Protein AF-A0A7J8XA20-F1 (afdb_monomer)

Nearest PDB structures (foldseek):
  1wum-assembly1_A  TM=6.275E-01  e=1.741E-03  Homo sapiens
  2rnx-assembly1_A  TM=6.333E-01  e=3.687E-03  Homo sapiens
  4qns-assembly5_B-2  TM=7.953E-01  e=2.478E-02  Plasmodium falciparum 3D7
  2l84-assembly1_A  TM=7.015E-01  e=1.042E-02  Homo sapiens
  2l85-assembly1_A  TM=6.729E-01  e=6.958E-03  Homo sapiens

Mean predicted aligned error: 8.73 Å

pLDDT: mean 88.25, std 11.39, range [36.16, 97.69]

Radius of gyration: 23.82 Å; Cα contacts (8 Å, |Δi|>4): 237; chains: 1; bounding box: 50×33×60 Å

Solvent-accessible surface area (backbone atoms only — not comparable to full-atom values): 11955 Å² total; per-residue (Å²): 138,70,104,59,86,77,86,79,68,57,65,70,51,43,54,53,27,58,72,63,59,84,52,69,69,40,62,28,27,34,78,47,72,54,95,83,76,56,86,51,44,80,42,58,30,29,28,72,42,78,49,47,68,40,86,94,44,67,84,45,61,61,39,18,34,31,32,39,42,78,76,71,58,83,66,65,43,70,35,34,47,68,56,55,36,56,73,85,62,78,88,68,83,69,42,47,55,66,68,60,49,52,52,49,52,50,50,50,52,52,50,55,63,45,30,77,42,101,71,30,66,46,36,50,60,58,48,59,57,44,63,74,32,64,81,48,42,75,70,38,101,70,67,53,37,70,66,57,56,51,51,34,58,78,63,54,59,43,60,41,69,65,57,53,50,48,50,53,48,49,28,49,53,54,48,48,69,71,44,68,86,39,70,70,58,49,56,16,42,50,52,37,50,54,50,49,52,55,55,54,61,73,67,52,82,132

Organism: Gossypium aridum (NCBI:txid34290)

Secondary structure (DSSP, 8-state):
--SS--S---HHHHHHHHHT---TT-EEEEEE--TTSSS-EEEEEEEEEE--S-TT-TT--TT-EEEEESSS-SS-EEE-GGG-EETT---------HHHHHHHHHHHHHHHHHHTSTT-TT-HHHHHHHHT-HHHHTTSSS---HHHHHHHHHTT--SSHHHHHHHHHHHHHHHHHHHTT-HHHHHHHHHHHHHHHHHHHTTS--

Sequence (206 aa):
MTGFPDFLVERTRFDAAIDRNWSCRDKCKVWWKDASGDDGSWWDGRIVAVKPKSYEFPGSPWERYTVQYRSEPKEPQLHSPWELFDADTQWEQPHIDSNIRDNLLSAFAKLEKSSHKAQDQYAVNKLKQVSQKSNFTNRYPVPLSFDIIQSRLENNYYRSLEAVQHDIQVMLLNAESYFGRNAELLSKLRRLSDFFMRTLSSLQPP

InterPro domains:
  IPR001487 Bromodomain [PF00439] (131-185)
  IPR001487 Bromodomain [PS50014] (143-186)
  IPR001487 Bromodomain [SM00297] (101-205)
  IPR036427 Bromodomain-like superfamily [G3DSA:1.20.920.10] (95-206)
  IPR036427 Bromodomain-like superfamily [SSF47370] (132-203)
  IPR052060 Bromodomain and WD repeat-containing [PTHR16266] (1-193)
  IPR057451 BRWD/PHIP, ancillary-like domain [PF25313] (1-89)

Foldseek 3Di:
DDQDPDPDDDPVLQVVLVVVPDDFQAKWWFWDQDPPPDRTDIWIWGFHAFFDPDPVCRPDQAQRTWIATPPDDRHTGTHGSSRIHHPPDDDDDQFPDPVLLVLVLVLLVVLVVCCPPPQSLQCQVVQVVQLPDPVLVVVDPDQQGSVNLSVCSVVRNHNDLVVSVVSLVSSLVSQCVVCVVPPSNVNSSVVNVVSVVVSSVVVDDD

Structure (mmCIF, N/CA/C/O backbone):
data_AF-A0A7J8XA20-F1
#
_entry.id   AF-A0A7J8XA20-F1
#
loop_
_atom_site.group_PDB
_atom_site.id
_atom_site.type_symbol
_atom_site.label_atom_id
_atom_site.label_alt_id
_atom_site.label_comp_id
_atom_site.label_asym_id
_atom_site.label_entity_id
_atom_site.label_seq_id
_atom_site.pdbx_PDB_ins_code
_atom_site.Cartn_x
_atom_site.Cartn_y
_atom_site.Cartn_z
_atom_site.occupancy
_atom_site.B_iso_or_equiv
_atom_site.auth_seq_id
_atom_site.auth_comp_id
_atom_site.auth_asym_id
_atom_site.auth_atom_id
_atom_site.pdbx_PDB_model_num
ATOM 1 N N . MET A 1 1 ? 19.070 2.398 -0.721 1.00 46.41 1 MET A N 1
ATOM 2 C CA . MET A 1 1 ? 19.177 1.414 -1.818 1.00 46.41 1 MET A CA 1
ATOM 3 C C . MET A 1 1 ? 20.593 1.382 -2.362 1.00 46.41 1 MET A C 1
ATOM 5 O O . MET A 1 1 ? 21.204 2.436 -2.491 1.00 46.41 1 MET A O 1
ATOM 9 N N . THR A 1 2 ? 21.153 0.187 -2.498 1.00 36.16 2 THR A N 1
ATOM 10 C CA . THR A 1 2 ? 22.534 -0.118 -2.907 1.00 36.16 2 THR A CA 1
ATOM 11 C C . THR A 1 2 ? 22.647 -0.103 -4.437 1.00 36.16 2 THR A C 1
ATOM 13 O O . THR A 1 2 ? 21.636 -0.227 -5.113 1.00 36.16 2 THR A O 1
ATOM 16 N N . GLY A 1 3 ? 23.849 0.066 -4.998 1.00 44.88 3 GLY A N 1
ATOM 17 C CA . GLY A 1 3 ? 24.101 0.096 -6.453 1.00 44.88 3 GLY A CA 1
ATOM 18 C C . GLY A 1 3 ? 23.943 -1.253 -7.172 1.00 44.88 3 GLY A C 1
ATOM 19 O O . GLY A 1 3 ? 24.713 -1.553 -8.077 1.00 44.88 3 GLY A O 1
ATOM 20 N N . PHE A 1 4 ? 22.994 -2.082 -6.736 1.00 52.62 4 PHE A N 1
ATOM 21 C CA . PHE A 1 4 ? 22.613 -3.330 -7.390 1.00 52.62 4 PHE A CA 1
ATOM 22 C C . PHE A 1 4 ? 21.223 -3.160 -8.011 1.00 52.62 4 PHE A C 1
ATOM 24 O O . PHE A 1 4 ? 20.413 -2.421 -7.449 1.00 52.62 4 PHE A O 1
ATOM 31 N N . PRO A 1 5 ? 20.921 -3.847 -9.126 1.00 55.81 5 PRO A N 1
ATOM 32 C CA . PRO A 1 5 ? 19.568 -3.879 -9.664 1.00 55.81 5 PRO A CA 1
ATOM 33 C C . PRO A 1 5 ? 18.616 -4.412 -8.589 1.00 55.81 5 PRO A C 1
ATOM 35 O O . PRO A 1 5 ? 18.858 -5.485 -8.024 1.00 55.81 5 PRO A O 1
ATOM 38 N N . ASP A 1 6 ? 17.549 -3.672 -8.288 1.00 57.06 6 ASP A N 1
ATOM 39 C CA . ASP A 1 6 ? 16.535 -4.139 -7.347 1.00 57.06 6 ASP A CA 1
ATOM 40 C C . ASP A 1 6 ? 15.883 -5.410 -7.914 1.00 57.06 6 ASP A C 1
ATOM 42 O O . ASP A 1 6 ? 15.259 -5.408 -8.976 1.00 57.06 6 ASP A O 1
ATOM 46 N N . PHE A 1 7 ? 16.040 -6.525 -7.199 1.00 67.44 7 PHE A N 1
ATOM 47 C CA . PHE A 1 7 ? 15.408 -7.804 -7.544 1.00 67.44 7 PHE A CA 1
ATOM 48 C C . PHE A 1 7 ? 13.980 -7.917 -6.989 1.00 67.44 7 PHE A C 1
ATOM 50 O O . PHE A 1 7 ? 13.251 -8.847 -7.334 1.00 67.44 7 PHE A O 1
ATOM 57 N N . LEU A 1 8 ? 13.572 -6.981 -6.127 1.00 79.31 8 LEU A N 1
ATOM 58 C CA . LEU A 1 8 ? 12.207 -6.859 -5.625 1.00 79.31 8 LEU A CA 1
ATOM 59 C C . LEU A 1 8 ? 11.497 -5.742 -6.378 1.00 79.31 8 LEU A C 1
ATOM 61 O O . LEU A 1 8 ? 11.719 -4.560 -6.129 1.00 79.31 8 LEU A O 1
ATOM 65 N N . VAL A 1 9 ? 10.617 -6.141 -7.287 1.00 82.06 9 VAL A N 1
ATOM 66 C CA . VAL A 1 9 ? 9.805 -5.232 -8.092 1.00 82.06 9 VAL A CA 1
ATOM 67 C C . VAL A 1 9 ? 8.362 -5.351 -7.630 1.00 82.06 9 VAL A C 1
ATOM 69 O O . VAL A 1 9 ? 7.850 -6.455 -7.440 1.00 82.06 9 VAL A O 1
ATOM 72 N N . GLU A 1 10 ? 7.685 -4.220 -7.448 1.00 84.06 10 GLU A N 1
ATOM 73 C CA . GLU A 1 10 ? 6.243 -4.233 -7.217 1.00 84.06 10 GLU A CA 1
ATOM 74 C C . GLU A 1 10 ? 5.532 -4.907 -8.396 1.00 84.06 10 GLU A C 1
ATOM 76 O O . GLU A 1 10 ? 5.803 -4.589 -9.552 1.00 84.06 10 GLU A O 1
ATOM 81 N N . ARG A 1 11 ? 4.591 -5.815 -8.118 1.00 84.19 11 ARG A N 1
ATOM 82 C CA . ARG A 1 11 ? 3.902 -6.576 -9.166 1.00 84.19 11 ARG A CA 1
ATOM 83 C C . ARG A 1 11 ? 3.224 -5.684 -10.208 1.00 84.19 11 ARG A C 1
ATOM 85 O O . ARG A 1 11 ? 3.403 -5.910 -11.395 1.00 84.19 11 ARG A O 1
ATOM 92 N N . THR A 1 12 ? 2.516 -4.642 -9.777 1.00 82.69 12 THR A N 1
ATOM 93 C CA . THR A 1 12 ? 1.869 -3.676 -10.683 1.00 82.69 12 THR A CA 1
ATOM 94 C C . THR A 1 12 ? 2.887 -2.972 -11.579 1.00 82.69 12 THR A C 1
ATOM 96 O O . THR A 1 12 ? 2.641 -2.792 -12.769 1.00 82.69 12 THR A O 1
ATOM 99 N N . ARG A 1 13 ? 4.063 -2.627 -11.037 1.00 86.31 13 ARG A N 1
ATOM 100 C CA . ARG A 1 13 ? 5.167 -2.044 -11.804 1.00 86.31 13 ARG A CA 1
ATOM 101 C C . ARG A 1 13 ? 5.752 -3.039 -12.799 1.00 86.31 13 ARG A C 1
ATOM 103 O O . ARG A 1 13 ? 6.038 -2.648 -13.926 1.00 86.31 13 ARG A O 1
ATOM 110 N N . PHE A 1 14 ? 5.947 -4.287 -12.386 1.00 90.12 14 PHE A N 1
ATOM 111 C CA . PHE A 1 14 ? 6.420 -5.346 -13.268 1.00 90.12 14 PHE A CA 1
ATOM 112 C C . PHE A 1 14 ? 5.453 -5.528 -14.439 1.00 90.12 14 PHE A C 1
ATOM 114 O O . PHE A 1 14 ? 5.868 -5.358 -15.581 1.00 90.12 14 PHE A O 1
ATOM 121 N N . ASP A 1 15 ? 4.173 -5.771 -14.155 1.00 90.12 15 ASP A N 1
ATOM 122 C CA . ASP A 1 15 ? 3.142 -6.024 -15.165 1.00 90.12 15 ASP A CA 1
ATOM 123 C C . ASP A 1 15 ? 3.040 -4.841 -16.149 1.00 90.12 15 ASP A C 1
ATOM 125 O O . ASP A 1 15 ? 3.219 -5.020 -17.353 1.00 90.12 15 ASP A O 1
ATOM 129 N N . ALA A 1 16 ? 2.919 -3.605 -15.645 1.00 89.00 16 ALA A N 1
ATOM 130 C CA . ALA A 1 16 ? 2.860 -2.406 -16.486 1.00 89.00 16 ALA A CA 1
ATOM 131 C C . ALA A 1 16 ? 4.122 -2.204 -17.344 1.00 89.00 16 ALA A C 1
ATOM 133 O O . ALA A 1 16 ? 4.043 -1.752 -18.486 1.00 89.00 16 ALA A O 1
ATOM 134 N N . ALA A 1 17 ? 5.303 -2.527 -16.812 1.00 90.88 17 ALA A N 1
ATOM 135 C CA . ALA A 1 17 ? 6.553 -2.398 -17.550 1.00 90.88 17 ALA A CA 1
ATOM 136 C C . ALA A 1 17 ? 6.719 -3.466 -18.643 1.00 90.88 17 ALA A C 1
ATOM 138 O O . ALA A 1 17 ? 7.352 -3.195 -19.668 1.00 90.88 17 ALA A O 1
ATOM 139 N N . ILE A 1 18 ? 6.164 -4.664 -18.437 1.00 92.75 18 ILE A N 1
ATOM 140 C CA . ILE A 1 18 ? 6.088 -5.704 -19.467 1.00 92.75 18 ILE A CA 1
ATOM 141 C C . ILE A 1 18 ? 5.106 -5.276 -20.563 1.00 92.75 18 ILE A C 1
ATOM 143 O O . ILE A 1 18 ? 5.477 -5.291 -21.738 1.00 92.75 18 ILE A O 1
ATOM 147 N N . ASP A 1 19 ? 3.917 -4.808 -20.181 1.00 93.44 19 ASP A N 1
ATOM 148 C CA . ASP A 1 19 ? 2.869 -4.368 -21.110 1.00 93.44 19 ASP A CA 1
ATOM 149 C C . ASP A 1 19 ? 3.288 -3.146 -21.940 1.00 93.44 19 ASP A C 1
ATOM 151 O O . ASP A 1 19 ? 2.923 -3.031 -23.112 1.00 93.44 19 ASP A O 1
ATOM 155 N N . ARG A 1 20 ? 4.121 -2.258 -21.375 1.00 92.38 20 ARG A N 1
ATOM 156 C CA . ARG A 1 20 ? 4.674 -1.086 -22.078 1.00 92.38 20 ARG A CA 1
ATOM 157 C C . ARG A 1 20 ? 5.477 -1.454 -23.332 1.00 92.38 20 ARG A C 1
ATOM 159 O O . ARG A 1 20 ? 5.592 -0.610 -24.223 1.00 92.38 20 ARG A O 1
ATOM 166 N N . ASN A 1 21 ? 6.028 -2.672 -23.390 1.00 92.69 21 ASN A N 1
ATOM 167 C CA . ASN A 1 21 ? 6.684 -3.279 -24.553 1.00 92.69 21 ASN A CA 1
ATOM 168 C C . ASN A 1 21 ? 7.603 -2.321 -25.342 1.00 92.69 21 ASN A C 1
ATOM 170 O O . ASN A 1 21 ? 7.346 -1.957 -26.492 1.00 92.69 21 ASN A O 1
ATOM 174 N N . TRP A 1 22 ? 8.673 -1.884 -24.685 1.00 94.94 22 TRP A N 1
ATOM 175 C CA . TRP A 1 22 ? 9.616 -0.915 -25.227 1.00 94.94 22 TRP A CA 1
ATOM 176 C C . TRP A 1 22 ? 10.300 -1.363 -26.529 1.00 94.94 22 TRP A C 1
ATOM 178 O O . TRP A 1 22 ? 10.675 -2.525 -26.694 1.00 94.94 22 TRP A O 1
ATOM 188 N N . SER A 1 23 ? 10.537 -0.408 -27.430 1.00 95.62 23 SER A N 1
ATOM 189 C CA . SER A 1 23 ? 11.144 -0.630 -28.746 1.00 95.62 23 SER A CA 1
ATOM 190 C C . SER A 1 23 ? 12.432 0.168 -28.958 1.00 95.62 23 SER A C 1
ATOM 192 O O . SER A 1 23 ? 12.708 1.171 -28.299 1.00 95.62 23 SER A O 1
ATOM 194 N N . CYS A 1 24 ? 13.251 -0.265 -29.923 1.00 95.06 24 CYS A N 1
ATOM 195 C CA . CYS A 1 24 ? 14.433 0.491 -30.331 1.00 95.06 24 CYS A CA 1
ATOM 196 C C . CYS A 1 24 ? 14.051 1.925 -30.735 1.00 95.06 24 CYS A C 1
ATOM 198 O O . CYS A 1 24 ? 13.122 2.130 -31.510 1.00 95.06 24 CYS A O 1
ATOM 200 N N . ARG A 1 25 ? 14.859 2.894 -30.293 1.00 94.00 25 ARG A N 1
ATOM 201 C CA . ARG A 1 25 ? 14.702 4.355 -30.428 1.00 94.00 25 ARG A CA 1
ATOM 202 C C . ARG A 1 25 ? 13.711 5.015 -29.471 1.00 94.00 25 ARG A C 1
ATOM 204 O O . ARG A 1 25 ? 13.709 6.251 -29.434 1.00 94.00 25 ARG A O 1
ATOM 211 N N . ASP A 1 26 ? 12.970 4.255 -28.669 1.00 94.88 26 ASP A N 1
ATOM 212 C CA . ASP A 1 26 ? 12.142 4.836 -27.613 1.00 94.88 26 ASP A CA 1
ATOM 213 C C . ASP A 1 26 ? 13.008 5.642 -26.640 1.00 94.88 26 ASP A C 1
ATOM 215 O O . ASP A 1 26 ? 14.142 5.271 -26.312 1.00 94.88 26 ASP A O 1
ATOM 219 N N . LYS A 1 27 ? 12.478 6.790 -26.211 1.00 94.38 27 LYS A N 1
ATOM 220 C CA . LYS A 1 27 ? 13.088 7.618 -25.170 1.00 94.38 27 LYS A CA 1
ATOM 221 C C . LYS A 1 27 ? 12.637 7.085 -23.820 1.00 94.38 27 LYS A C 1
ATOM 223 O O . LYS A 1 27 ? 11.440 6.916 -23.613 1.00 94.38 27 LYS A O 1
ATOM 228 N N . CYS A 1 28 ? 13.576 6.894 -22.910 1.00 93.06 28 CYS A N 1
ATOM 229 C CA . CYS A 1 28 ? 13.292 6.421 -21.565 1.00 93.06 28 CYS A CA 1
ATOM 230 C C . CYS A 1 28 ? 14.054 7.249 -20.530 1.00 93.06 28 CYS A C 1
ATOM 232 O O . CYS A 1 28 ? 15.029 7.932 -20.851 1.00 93.06 28 CYS A O 1
ATOM 234 N N . LYS A 1 29 ? 13.622 7.150 -19.280 1.00 91.50 29 LYS A N 1
ATOM 235 C CA . LYS A 1 29 ? 14.333 7.635 -18.102 1.00 91.50 29 LYS A CA 1
ATOM 236 C C . LYS A 1 29 ? 14.605 6.478 -17.154 1.00 91.50 29 LYS A C 1
ATOM 238 O O . LYS A 1 29 ? 13.785 5.569 -17.041 1.00 91.50 29 LYS A O 1
ATOM 243 N N . VAL A 1 30 ? 15.746 6.530 -16.480 1.00 89.00 30 VAL A N 1
ATOM 244 C CA . VAL A 1 30 ? 16.142 5.555 -15.456 1.00 89.00 30 VAL A CA 1
ATOM 245 C C . VAL A 1 30 ? 16.542 6.322 -14.206 1.00 89.00 30 VAL A C 1
ATOM 247 O O . VAL A 1 30 ? 17.287 7.296 -14.298 1.00 89.00 30 VAL A O 1
ATOM 250 N N . TRP A 1 31 ? 16.037 5.909 -13.048 1.00 84.56 31 TRP A N 1
ATOM 251 C CA . TRP A 1 31 ? 16.468 6.454 -11.766 1.00 84.56 31 TRP A CA 1
ATOM 252 C C . TRP A 1 31 ? 17.659 5.661 -11.250 1.00 84.56 31 TRP A C 1
ATOM 254 O O . TRP A 1 31 ? 17.516 4.471 -10.982 1.00 84.56 31 TRP A O 1
ATOM 264 N N . TRP A 1 32 ? 18.806 6.311 -11.068 1.00 77.94 32 TRP A N 1
ATOM 265 C CA . TRP A 1 32 ? 19.988 5.687 -10.475 1.00 77.94 32 TRP A CA 1
ATOM 266 C C . TRP A 1 32 ? 20.707 6.638 -9.534 1.00 77.94 32 TRP A C 1
ATOM 268 O O . TRP A 1 32 ? 20.697 7.856 -9.716 1.00 77.94 32 TRP A O 1
ATOM 278 N N . LYS A 1 33 ? 21.340 6.056 -8.513 1.00 66.94 33 LYS A N 1
ATOM 279 C CA . LYS A 1 33 ? 22.102 6.811 -7.524 1.00 66.94 33 LYS A CA 1
ATOM 280 C C . LYS A 1 33 ? 23.310 7.477 -8.150 1.00 66.94 33 LYS A C 1
ATOM 282 O O . LYS A 1 33 ? 24.040 6.850 -8.915 1.00 66.94 33 LYS A O 1
ATOM 287 N N . ASP A 1 34 ? 23.508 8.735 -7.793 1.00 65.12 34 ASP A N 1
ATOM 288 C CA . ASP A 1 34 ? 24.737 9.428 -8.119 1.00 65.12 34 ASP A CA 1
ATOM 289 C C . ASP A 1 34 ? 25.866 9.001 -7.162 1.00 65.12 34 ASP A C 1
ATOM 291 O O . ASP A 1 34 ? 25.654 8.325 -6.150 1.00 65.12 34 ASP A O 1
ATOM 295 N N . ALA A 1 35 ? 27.098 9.367 -7.508 1.00 61.78 35 ALA A N 1
ATOM 296 C CA . ALA A 1 35 ? 28.253 9.150 -6.641 1.00 61.78 35 ALA A CA 1
ATOM 297 C C . ALA A 1 35 ? 28.323 10.165 -5.479 1.00 61.78 35 ALA A C 1
ATOM 299 O O . ALA A 1 35 ? 29.199 10.042 -4.624 1.00 61.78 35 ALA A O 1
ATOM 300 N N . SER A 1 36 ? 27.432 11.165 -5.452 1.00 59.22 36 SER A N 1
ATOM 301 C CA . SER A 1 36 ? 27.447 12.289 -4.505 1.00 59.22 36 SER A CA 1
ATOM 302 C C . SER A 1 36 ? 26.862 11.934 -3.139 1.00 59.22 36 SER A C 1
ATOM 304 O O . SER A 1 36 ? 27.107 12.653 -2.175 1.00 59.22 36 SER A O 1
ATOM 306 N N . GLY A 1 37 ? 26.134 10.819 -3.034 1.00 55.19 37 GLY A N 1
ATOM 307 C CA . GLY A 1 37 ? 25.610 10.315 -1.764 1.00 55.19 37 GLY A CA 1
ATOM 308 C C . GLY A 1 37 ? 24.206 10.806 -1.403 1.00 55.19 37 GLY A C 1
ATOM 309 O O . GLY A 1 37 ? 23.717 10.417 -0.342 1.00 55.19 37 GLY A O 1
ATOM 310 N N . ASP A 1 38 ? 23.549 11.571 -2.278 1.00 56.16 38 ASP A N 1
ATOM 311 C CA . ASP A 1 38 ? 22.137 11.939 -2.137 1.00 56.16 38 ASP A CA 1
ATOM 312 C C . ASP A 1 38 ? 21.205 10.909 -2.811 1.00 56.16 38 ASP A C 1
ATOM 314 O O . ASP A 1 38 ? 21.637 9.972 -3.500 1.00 56.16 38 ASP A O 1
ATOM 318 N N . ASP A 1 39 ? 19.898 11.034 -2.543 1.00 63.75 39 ASP A N 1
ATOM 319 C CA . ASP A 1 39 ? 18.847 10.347 -3.303 1.00 63.75 39 ASP A CA 1
ATOM 320 C C . ASP A 1 39 ? 19.107 10.555 -4.801 1.00 63.75 39 ASP A C 1
ATOM 322 O O . ASP A 1 39 ? 19.421 11.661 -5.220 1.00 63.75 39 ASP A O 1
ATOM 326 N N . GLY A 1 40 ? 19.059 9.474 -5.586 1.00 74.31 40 GLY A N 1
ATOM 327 C CA . GLY A 1 40 ? 19.584 9.432 -6.954 1.00 74.31 40 GLY A CA 1
ATOM 328 C C . GLY A 1 40 ? 19.023 10.470 -7.934 1.00 74.31 40 GLY A C 1
ATOM 329 O O . GLY A 1 40 ? 18.252 11.360 -7.607 1.00 74.31 40 GLY A O 1
ATOM 330 N N . SER A 1 41 ? 19.419 10.360 -9.195 1.00 82.50 41 SER A N 1
ATOM 331 C CA . SER A 1 41 ? 18.962 11.268 -10.248 1.00 82.50 41 SER A CA 1
ATOM 332 C C . SER A 1 41 ? 18.258 10.513 -11.368 1.00 82.50 41 SER A C 1
ATOM 334 O O . SER A 1 41 ? 18.522 9.334 -11.616 1.00 82.50 41 SER A O 1
ATOM 336 N N . TRP A 1 42 ? 17.357 11.210 -12.063 1.00 86.50 42 TRP A N 1
ATOM 337 C CA . TRP A 1 42 ? 16.784 10.732 -13.318 1.00 86.50 42 TRP A CA 1
ATOM 338 C C . TRP A 1 42 ? 17.778 10.934 -14.458 1.00 86.50 42 TRP A C 1
ATOM 340 O O . TRP A 1 42 ? 18.238 12.047 -14.704 1.00 86.50 42 TRP A O 1
ATOM 350 N N . TRP A 1 43 ? 18.049 9.862 -15.195 1.00 88.12 43 TRP A N 1
ATOM 351 C CA . TRP A 1 43 ? 18.944 9.856 -16.344 1.00 88.12 43 TRP A CA 1
ATOM 352 C C . TRP A 1 43 ? 18.155 9.618 -17.626 1.00 88.12 43 TRP A C 1
ATOM 354 O O . TRP A 1 43 ? 17.527 8.571 -17.799 1.00 88.12 43 TRP A O 1
ATOM 364 N N . ASP A 1 44 ? 18.201 10.584 -18.542 1.00 91.50 44 ASP A N 1
ATOM 365 C CA . ASP A 1 44 ? 17.599 10.461 -19.867 1.00 91.50 44 ASP A CA 1
ATOM 366 C C . ASP A 1 44 ? 18.421 9.536 -20.772 1.00 91.50 44 ASP A C 1
ATOM 368 O O . ASP A 1 44 ? 19.615 9.754 -21.015 1.00 91.50 44 ASP A O 1
ATOM 372 N N . GLY A 1 45 ? 17.741 8.549 -21.349 1.00 92.62 45 GLY A N 1
ATOM 373 C CA . GLY A 1 45 ? 18.318 7.565 -22.250 1.00 92.62 45 GLY A CA 1
ATOM 374 C C . GLY A 1 45 ? 17.472 7.304 -23.493 1.00 92.62 45 GLY A C 1
ATOM 375 O O . GLY A 1 45 ? 16.356 7.806 -23.671 1.00 92.62 45 GLY A O 1
ATOM 376 N N . ARG A 1 46 ? 18.043 6.515 -24.399 1.00 95.00 46 ARG A N 1
ATOM 377 C CA . ARG A 1 46 ? 17.362 5.979 -25.577 1.00 95.00 46 ARG A CA 1
ATOM 378 C C . ARG A 1 46 ? 17.678 4.501 -25.717 1.00 95.00 46 ARG A C 1
ATOM 380 O O . ARG A 1 46 ? 18.840 4.109 -25.632 1.00 95.00 46 ARG A O 1
ATOM 387 N N . ILE A 1 47 ? 16.660 3.700 -26.003 1.00 96.25 47 ILE A N 1
ATOM 388 C CA . ILE A 1 47 ? 16.841 2.271 -26.253 1.00 96.25 47 ILE A CA 1
ATOM 389 C C . ILE A 1 47 ? 17.529 2.087 -27.602 1.00 96.25 47 ILE A C 1
ATOM 391 O O . ILE A 1 47 ? 17.049 2.566 -28.631 1.00 96.25 47 ILE A O 1
ATOM 395 N N . VAL A 1 48 ? 18.661 1.393 -27.605 1.00 96.75 48 VAL A N 1
ATOM 396 C CA . VAL A 1 48 ? 19.447 1.109 -28.813 1.00 96.75 48 VAL A CA 1
ATOM 397 C C . VAL A 1 48 ? 19.323 -0.341 -29.271 1.00 96.75 48 VAL A C 1
ATOM 399 O O . VAL A 1 48 ? 19.496 -0.607 -30.458 1.00 96.75 48 VAL A O 1
ATOM 402 N N . ALA A 1 49 ? 18.977 -1.267 -28.372 1.00 96.38 49 ALA A N 1
ATOM 403 C CA . ALA A 1 49 ? 18.717 -2.664 -28.711 1.00 96.38 49 ALA A CA 1
ATOM 404 C C . ALA A 1 49 ? 17.727 -3.320 -27.737 1.00 96.38 49 ALA A C 1
ATOM 406 O O . ALA A 1 49 ? 17.670 -2.961 -26.560 1.00 96.38 49 ALA A O 1
ATOM 407 N N . VAL A 1 50 ? 16.994 -4.320 -28.236 1.00 96.44 50 VAL A N 1
ATOM 408 C CA . VAL A 1 50 ? 16.125 -5.207 -27.451 1.00 96.44 50 VAL A CA 1
ATOM 409 C C . VAL A 1 50 ? 16.539 -6.647 -27.741 1.00 96.44 50 VAL A C 1
ATOM 411 O O . VAL A 1 50 ? 16.334 -7.135 -28.851 1.00 96.44 50 VAL A O 1
ATOM 414 N N . LYS A 1 51 ? 17.154 -7.326 -26.773 1.00 94.69 51 LYS A N 1
ATOM 415 C CA . LYS A 1 51 ? 17.607 -8.718 -26.916 1.00 94.69 51 LYS A CA 1
ATOM 416 C C . LYS A 1 51 ? 17.709 -9.399 -25.551 1.00 94.69 51 LYS A C 1
ATOM 418 O O . LYS A 1 51 ? 18.002 -8.714 -24.578 1.00 94.69 51 LYS A O 1
ATOM 423 N N . PRO A 1 52 ? 17.503 -10.720 -25.447 1.00 94.12 52 PRO A N 1
ATOM 424 C CA . PRO A 1 52 ? 17.712 -11.414 -24.181 1.00 94.12 52 PRO A CA 1
ATOM 425 C C . PRO A 1 52 ? 19.173 -11.282 -23.726 1.00 94.12 52 PRO A C 1
ATOM 427 O O . PRO A 1 52 ? 20.088 -11.323 -24.553 1.00 94.12 52 PRO A O 1
ATOM 430 N N . LYS A 1 53 ? 19.398 -11.161 -22.409 1.00 92.62 53 LYS A N 1
ATOM 431 C CA . LYS A 1 53 ? 20.753 -11.137 -21.827 1.00 92.62 53 LYS A CA 1
ATOM 432 C C . LYS A 1 53 ? 21.516 -12.437 -22.103 1.00 92.62 53 LYS A C 1
ATOM 434 O O . LYS A 1 53 ? 22.712 -12.403 -22.374 1.00 92.62 53 LYS A O 1
ATOM 439 N N . SER A 1 54 ? 20.822 -13.575 -22.034 1.00 93.06 54 SER A N 1
ATOM 440 C CA . SER A 1 54 ? 21.373 -14.908 -22.293 1.00 93.06 54 SER A CA 1
ATOM 441 C C . SER A 1 54 ? 20.493 -15.680 -23.272 1.00 93.06 54 SER A C 1
ATOM 443 O O . SER A 1 54 ? 19.269 -15.694 -23.135 1.00 93.06 54 SER A O 1
ATOM 445 N N . TYR A 1 55 ? 21.121 -16.373 -24.225 1.00 91.88 55 TYR A N 1
ATOM 446 C CA . TYR A 1 55 ? 20.436 -17.256 -25.174 1.00 91.88 55 TYR A CA 1
ATOM 447 C C . TYR A 1 55 ? 19.825 -18.497 -24.514 1.00 91.88 55 TYR A C 1
ATOM 449 O O . TYR A 1 55 ? 18.913 -19.088 -25.081 1.00 91.88 55 TYR A O 1
ATOM 457 N N . GLU A 1 56 ? 20.282 -18.867 -23.315 1.00 95.56 56 GLU A N 1
ATOM 458 C CA . GLU A 1 56 ? 19.693 -19.962 -22.532 1.00 95.56 56 GLU A CA 1
ATOM 459 C C . GLU A 1 56 ? 18.299 -19.602 -21.994 1.00 95.56 56 GLU A C 1
ATOM 461 O O . GLU A 1 56 ? 17.481 -20.483 -21.742 1.00 95.56 56 GLU A O 1
ATOM 466 N N . PHE A 1 57 ? 17.999 -18.303 -21.867 1.00 93.06 57 PHE A N 1
ATOM 467 C CA . PHE A 1 57 ? 16.736 -17.795 -21.330 1.00 93.06 57 PHE A CA 1
ATOM 468 C C . PHE A 1 57 ? 16.123 -16.736 -22.262 1.00 93.06 57 PHE A C 1
ATOM 470 O O . PHE A 1 57 ? 15.991 -15.571 -21.878 1.00 93.06 57 PHE A O 1
ATOM 477 N N . PRO A 1 58 ? 15.709 -17.109 -23.488 1.00 92.69 58 PRO A N 1
ATOM 478 C CA . PRO A 1 58 ? 15.268 -16.153 -24.507 1.00 92.69 58 PRO A CA 1
ATOM 479 C C . PRO A 1 58 ? 13.990 -15.387 -24.123 1.00 92.69 58 PRO A C 1
ATOM 481 O O . PRO A 1 58 ? 13.759 -14.292 -24.627 1.00 92.69 58 PRO A O 1
ATOM 484 N N . GLY A 1 59 ? 13.173 -15.943 -23.222 1.00 91.31 59 GLY A N 1
ATOM 485 C CA . GLY A 1 59 ? 11.973 -15.293 -22.685 1.00 91.31 59 GLY A CA 1
ATOM 486 C C . GLY A 1 59 ? 12.217 -14.425 -21.447 1.00 91.31 59 GLY A C 1
ATOM 487 O O . GLY A 1 59 ? 11.272 -13.819 -20.949 1.00 91.31 59 GLY A O 1
ATOM 488 N N . SER A 1 60 ? 13.447 -14.371 -20.924 1.00 93.56 60 SER A N 1
ATOM 489 C CA . SER A 1 60 ? 13.729 -13.611 -19.707 1.00 93.56 60 SER A CA 1
ATOM 490 C C . SER A 1 60 ? 13.618 -12.105 -19.965 1.00 93.56 60 SER A C 1
ATOM 492 O O . SER A 1 60 ? 14.281 -11.591 -20.873 1.00 93.56 60 SER A O 1
ATOM 494 N N . PRO A 1 61 ? 12.826 -11.365 -19.167 1.00 92.62 61 PRO A N 1
ATOM 495 C CA . PRO A 1 61 ? 12.777 -9.913 -19.262 1.00 92.62 61 PRO A CA 1
ATOM 496 C C . PRO A 1 61 ? 14.005 -9.235 -18.638 1.00 92.62 61 PRO A C 1
ATOM 498 O O . PRO A 1 61 ? 14.204 -8.041 -18.851 1.00 92.62 61 PRO A O 1
ATOM 501 N N . TRP A 1 62 ? 14.814 -9.980 -17.880 1.00 92.75 62 TRP A N 1
ATOM 502 C CA . TRP A 1 62 ? 15.968 -9.461 -17.156 1.00 92.75 62 TRP A CA 1
ATOM 503 C C . TRP A 1 62 ? 16.997 -8.849 -18.109 1.00 92.75 62 TRP A C 1
ATOM 505 O O . TRP A 1 62 ? 17.509 -9.539 -18.996 1.00 92.75 62 TRP A O 1
ATOM 515 N N . GLU A 1 63 ? 17.316 -7.568 -17.900 1.00 94.06 63 GLU A N 1
ATOM 516 C CA . GLU A 1 63 ? 18.373 -6.845 -18.621 1.00 94.06 63 GLU A CA 1
ATOM 517 C C . GLU A 1 63 ? 18.264 -6.934 -20.157 1.00 94.06 63 GLU A C 1
ATOM 519 O O . GLU A 1 63 ? 19.262 -6.962 -20.881 1.00 94.06 63 GLU A O 1
ATOM 524 N N . ARG A 1 64 ? 17.031 -6.997 -20.677 1.00 95.06 64 ARG A N 1
ATOM 525 C CA . ARG A 1 64 ? 16.781 -7.183 -22.114 1.00 95.06 64 ARG A CA 1
ATOM 526 C C . ARG A 1 64 ? 16.956 -5.920 -22.962 1.00 95.06 64 ARG A C 1
ATOM 528 O O . ARG A 1 64 ? 16.991 -6.004 -24.193 1.00 95.06 64 ARG A O 1
ATOM 535 N N . TYR A 1 65 ? 16.966 -4.746 -22.335 1.00 96.06 65 TYR A N 1
ATOM 536 C CA . TYR A 1 65 ? 17.037 -3.460 -23.023 1.00 96.06 65 TYR A CA 1
ATOM 537 C C . TYR A 1 65 ? 18.431 -2.876 -22.903 1.00 96.06 65 TYR A C 1
ATOM 539 O O . TYR A 1 65 ? 18.956 -2.736 -21.807 1.00 96.06 65 TYR A O 1
ATOM 547 N N . THR A 1 66 ? 19.022 -2.494 -24.028 1.00 96.12 66 THR A N 1
ATOM 548 C CA . THR A 1 66 ? 20.272 -1.736 -24.044 1.00 96.12 66 THR A CA 1
ATOM 549 C C . THR A 1 66 ? 19.944 -0.254 -24.184 1.00 96.12 66 THR A C 1
ATOM 551 O O . THR A 1 66 ? 19.327 0.142 -25.176 1.00 96.12 66 THR A O 1
ATOM 554 N N . VAL A 1 67 ? 20.349 0.562 -23.213 1.00 94.88 67 VAL A N 1
ATOM 555 C CA . VAL A 1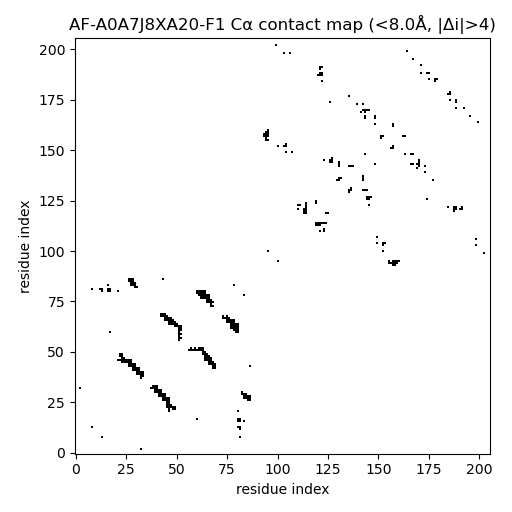 67 ? 20.056 1.998 -23.136 1.00 94.88 67 VAL A CA 1
ATOM 556 C C . VAL A 1 67 ? 21.338 2.804 -23.294 1.00 94.88 67 VAL A C 1
ATOM 558 O O . VAL A 1 67 ? 22.325 2.566 -22.605 1.00 94.88 67 VAL A O 1
ATOM 561 N N . GLN A 1 68 ? 21.311 3.785 -24.194 1.00 94.81 68 GLN A N 1
ATOM 562 C CA . GLN A 1 68 ? 22.355 4.795 -24.336 1.00 94.81 68 GLN A CA 1
ATOM 563 C C . GLN A 1 68 ? 21.922 6.080 -23.628 1.00 94.81 68 GLN A C 1
ATOM 565 O O . GLN A 1 68 ? 20.901 6.671 -23.997 1.00 94.81 68 GLN A O 1
ATOM 570 N N . TYR A 1 69 ? 22.710 6.533 -22.656 1.00 91.81 69 TYR A N 1
ATOM 571 C CA . TYR A 1 69 ? 22.471 7.786 -21.940 1.00 91.81 69 TYR A CA 1
ATOM 572 C C . TYR A 1 69 ? 22.962 9.006 -22.720 1.00 91.81 69 TYR A C 1
ATOM 574 O O . TYR A 1 69 ? 23.863 8.903 -23.557 1.00 91.81 69 TYR A O 1
ATOM 582 N N . ARG A 1 70 ? 22.356 10.173 -22.451 1.00 86.19 70 ARG A N 1
ATOM 583 C CA . ARG A 1 70 ? 22.741 11.447 -23.089 1.00 86.19 70 ARG A CA 1
ATOM 584 C C . ARG A 1 70 ? 24.067 12.019 -22.587 1.00 86.19 70 ARG A C 1
ATOM 586 O O . ARG A 1 70 ? 24.743 12.689 -23.362 1.00 86.19 70 ARG A O 1
ATOM 593 N N . SER A 1 71 ? 24.391 11.797 -21.315 1.00 80.00 71 SER A N 1
ATOM 594 C CA . SER A 1 71 ? 25.520 12.445 -20.637 1.00 80.00 71 SER A CA 1
ATOM 595 C C . SER A 1 71 ? 26.639 11.438 -20.356 1.00 80.00 71 SER A C 1
ATOM 597 O O . SER A 1 71 ? 27.578 11.321 -21.135 1.00 80.00 71 SER A O 1
ATOM 599 N N . GLU A 1 72 ? 26.504 10.675 -19.276 1.00 76.38 72 GLU A N 1
ATOM 600 C CA . GLU A 1 72 ? 27.413 9.626 -18.810 1.00 76.38 72 GLU A CA 1
ATOM 601 C C . GLU A 1 72 ? 26.538 8.483 -18.250 1.00 76.38 72 GLU A C 1
ATOM 603 O O . GLU A 1 72 ? 25.448 8.776 -17.748 1.00 76.38 72 GLU A O 1
ATOM 608 N N . PRO A 1 73 ? 26.962 7.207 -18.316 1.00 77.25 73 PRO A N 1
ATOM 609 C CA . PRO A 1 73 ? 28.136 6.705 -19.030 1.00 77.25 73 PRO A CA 1
ATOM 610 C C . PRO A 1 73 ? 27.948 6.718 -20.558 1.00 77.25 73 PRO A C 1
ATOM 612 O O . PRO A 1 73 ? 26.835 6.591 -21.074 1.00 77.25 73 PRO A O 1
ATOM 615 N N . LYS A 1 74 ? 29.058 6.848 -21.301 1.00 79.50 74 LYS A N 1
ATOM 616 C CA . LYS A 1 74 ? 29.055 6.749 -22.777 1.00 79.50 74 LYS A CA 1
ATOM 617 C C . LYS A 1 74 ? 28.788 5.335 -23.278 1.00 79.50 74 LYS A C 1
ATOM 619 O O . LYS A 1 74 ? 28.284 5.179 -24.385 1.00 79.50 74 LYS A O 1
ATOM 624 N N . GLU A 1 75 ? 29.127 4.323 -22.490 1.00 87.81 75 GLU A N 1
ATOM 625 C CA . GLU A 1 75 ? 28.849 2.934 -22.835 1.00 87.81 75 GLU A CA 1
ATOM 626 C C . GLU A 1 75 ? 27.378 2.594 -22.565 1.00 87.81 75 GLU A C 1
ATOM 628 O O . GLU A 1 75 ? 26.877 2.902 -21.477 1.00 87.81 75 GLU A O 1
ATOM 633 N N . PRO A 1 76 ? 26.683 1.944 -23.518 1.00 90.94 76 PRO A N 1
ATOM 634 C CA . PRO A 1 76 ? 25.311 1.518 -23.302 1.00 90.94 76 PRO A CA 1
ATOM 635 C C . PRO A 1 76 ? 25.191 0.555 -22.116 1.00 90.94 76 PRO A C 1
ATOM 637 O O . PRO A 1 76 ? 25.986 -0.375 -21.987 1.00 90.94 76 PRO A O 1
ATOM 640 N N . GLN A 1 77 ? 24.159 0.737 -21.296 1.00 92.00 77 GLN A N 1
ATOM 641 C CA . GLN A 1 77 ? 23.880 -0.107 -20.133 1.00 92.00 77 GLN A CA 1
ATOM 642 C C . GLN A 1 77 ? 22.689 -1.029 -20.384 1.00 92.00 77 GLN A C 1
ATOM 644 O O . GLN A 1 77 ? 21.810 -0.728 -21.195 1.00 92.00 77 GLN A O 1
ATOM 649 N N . LEU A 1 78 ? 22.675 -2.176 -19.706 1.00 93.56 78 LEU A N 1
ATOM 650 C CA . LEU A 1 78 ? 21.571 -3.127 -19.776 1.00 93.56 78 LEU A CA 1
ATOM 651 C C . LEU A 1 78 ? 20.556 -2.857 -18.670 1.00 93.56 78 LEU A C 1
ATOM 653 O O . LEU A 1 78 ? 20.929 -2.640 -17.523 1.00 93.56 78 LEU A O 1
ATOM 657 N N . HIS A 1 79 ? 19.277 -2.922 -19.028 1.00 93.56 79 HIS A N 1
ATOM 658 C CA . HIS A 1 79 ? 18.161 -2.666 -18.130 1.00 93.56 79 HIS A CA 1
ATOM 659 C C . HIS A 1 79 ? 17.029 -3.652 -18.326 1.00 93.56 79 HIS A C 1
ATOM 661 O O . HIS A 1 79 ? 16.732 -4.120 -19.433 1.00 93.56 79 HIS A O 1
ATOM 667 N N . SER A 1 80 ? 16.366 -3.931 -17.220 1.00 94.12 80 SER A N 1
ATOM 668 C CA . SER A 1 80 ? 15.108 -4.645 -17.175 1.00 94.12 80 SER A CA 1
ATOM 669 C C . SER A 1 80 ? 13.935 -3.677 -17.392 1.00 94.12 80 SER A C 1
ATOM 671 O O . SER A 1 80 ? 14.038 -2.493 -17.067 1.00 94.12 80 SER A O 1
ATOM 673 N N . PRO A 1 81 ? 12.788 -4.150 -17.913 1.00 93.69 81 PRO A N 1
ATOM 674 C CA . PRO A 1 81 ? 11.632 -3.304 -18.211 1.00 93.69 81 PRO A CA 1
ATOM 675 C C . PRO A 1 81 ? 11.200 -2.394 -17.055 1.00 93.69 81 PRO A C 1
ATOM 677 O O . PRO A 1 81 ? 10.895 -1.224 -17.271 1.00 93.69 81 PRO A O 1
ATOM 680 N N . TRP A 1 82 ? 11.191 -2.914 -15.824 1.00 90.94 82 TRP A N 1
ATOM 681 C CA . TRP A 1 82 ? 10.722 -2.202 -14.630 1.00 90.94 82 TRP A CA 1
ATOM 682 C C . TRP A 1 82 ? 11.623 -1.044 -14.188 1.00 90.94 82 TRP A C 1
ATOM 684 O O . TRP A 1 82 ? 11.184 -0.212 -13.393 1.00 90.94 82 TRP A O 1
ATOM 694 N N . GLU A 1 83 ? 12.834 -0.942 -14.730 1.00 91.12 83 GLU A N 1
ATOM 695 C CA . GLU A 1 83 ? 13.758 0.169 -14.482 1.00 91.12 83 GLU A CA 1
ATOM 696 C C . GLU A 1 83 ? 13.505 1.360 -15.423 1.00 91.12 83 GLU A C 1
ATOM 698 O O . GLU A 1 83 ? 13.974 2.464 -15.155 1.00 91.12 83 GLU A O 1
ATOM 703 N N . LEU A 1 84 ? 12.754 1.158 -16.517 1.00 91.75 84 LEU A N 1
ATOM 704 C CA . LEU A 1 84 ? 12.554 2.154 -17.574 1.00 91.75 84 LEU A CA 1
ATOM 705 C C . LEU A 1 84 ? 11.232 2.908 -17.423 1.00 91.75 84 LEU A C 1
ATOM 707 O O . LEU A 1 84 ? 10.159 2.309 -17.339 1.00 91.75 84 LEU A O 1
ATOM 711 N N . PHE A 1 85 ? 11.292 4.232 -17.455 1.00 91.19 85 PHE A N 1
ATOM 712 C CA . PHE A 1 85 ? 10.130 5.116 -17.375 1.00 91.19 85 PHE A CA 1
ATOM 713 C C . PHE A 1 85 ? 9.988 5.941 -18.654 1.00 91.19 85 PHE A C 1
ATOM 715 O O . PHE A 1 85 ? 10.983 6.239 -19.317 1.00 91.19 85 PHE A O 1
ATOM 722 N N . ASP A 1 86 ? 8.763 6.329 -19.012 1.00 89.81 86 ASP A N 1
ATOM 723 C CA . ASP A 1 86 ? 8.534 7.285 -20.099 1.00 89.81 86 ASP A CA 1
ATOM 724 C C . ASP A 1 86 ? 9.174 8.632 -19.759 1.00 89.81 86 ASP A C 1
ATOM 726 O O . ASP A 1 86 ? 9.251 9.020 -18.591 1.00 89.81 86 ASP A O 1
ATOM 730 N N . ALA A 1 87 ? 9.647 9.354 -20.777 1.00 79.38 87 ALA A N 1
ATOM 731 C CA . ALA A 1 87 ? 10.361 10.618 -20.585 1.00 79.38 87 ALA A CA 1
ATOM 732 C C . ALA A 1 87 ? 9.536 11.672 -19.818 1.00 79.38 87 ALA A C 1
ATOM 734 O O . ALA A 1 87 ? 10.112 12.501 -19.111 1.00 79.38 87 ALA A O 1
ATOM 735 N N . ASP A 1 88 ? 8.209 11.595 -19.909 1.00 79.06 88 ASP A N 1
ATOM 736 C CA . ASP A 1 88 ? 7.275 12.511 -19.250 1.00 79.06 88 ASP A CA 1
ATOM 737 C C . ASP A 1 88 ? 6.770 11.978 -17.897 1.00 79.06 88 ASP A C 1
ATOM 739 O O . ASP A 1 88 ? 5.914 12.595 -17.266 1.00 79.06 88 ASP A O 1
ATOM 743 N N . THR A 1 89 ? 7.294 10.840 -17.427 1.00 72.44 89 THR A N 1
ATOM 744 C CA . THR A 1 89 ? 6.848 10.240 -16.166 1.00 72.44 89 THR A CA 1
ATOM 745 C C . THR A 1 89 ? 7.268 11.111 -14.989 1.00 72.44 89 THR A C 1
ATOM 747 O O . THR A 1 89 ? 8.459 11.283 -14.725 1.00 72.44 89 THR A O 1
ATOM 750 N N . GLN A 1 90 ? 6.285 11.607 -14.242 1.00 66.31 90 GLN A N 1
ATOM 751 C CA . GLN A 1 90 ? 6.477 12.010 -12.856 1.00 66.31 90 GLN A CA 1
ATOM 752 C C . GLN A 1 90 ? 6.222 10.764 -12.015 1.00 66.31 90 GLN A C 1
ATOM 754 O O . GLN A 1 90 ? 5.097 10.273 -11.955 1.00 66.31 90 GLN A O 1
ATOM 759 N N . TRP A 1 91 ? 7.280 10.168 -11.466 1.00 65.00 91 TRP A N 1
ATOM 760 C CA . TRP A 1 91 ? 7.091 9.051 -10.551 1.00 65.00 91 TRP A CA 1
ATOM 761 C C . TRP A 1 91 ? 6.551 9.599 -9.236 1.00 65.00 91 TRP A C 1
ATOM 763 O O . TRP A 1 91 ? 7.244 10.336 -8.537 1.00 65.00 91 TRP A O 1
ATOM 773 N N . GLU A 1 92 ? 5.323 9.223 -8.915 1.00 66.94 92 GLU A N 1
ATOM 774 C CA . GLU A 1 92 ? 4.737 9.417 -7.599 1.00 66.94 92 GLU A CA 1
ATOM 775 C C . GLU A 1 92 ? 4.644 8.055 -6.919 1.00 66.94 92 GLU A C 1
ATOM 777 O O . GLU A 1 92 ? 4.316 7.040 -7.544 1.00 66.94 92 GLU A O 1
ATOM 782 N N . GLN A 1 93 ? 4.971 8.017 -5.630 1.00 70.62 93 GLN A N 1
ATOM 783 C CA . GLN A 1 93 ? 4.801 6.810 -4.840 1.00 70.62 93 GLN A CA 1
ATOM 784 C C . GLN A 1 93 ? 3.317 6.416 -4.865 1.00 70.62 93 GLN A C 1
ATOM 786 O O . GLN A 1 93 ? 2.482 7.256 -4.531 1.00 70.62 93 GLN A O 1
ATOM 791 N N . PRO A 1 94 ? 2.963 5.161 -5.209 1.00 80.19 94 PRO A N 1
ATOM 792 C CA . PRO A 1 94 ? 1.572 4.743 -5.202 1.00 80.19 94 PRO A CA 1
ATOM 793 C C . PRO A 1 94 ? 0.966 4.965 -3.820 1.00 80.19 94 PRO A C 1
ATOM 795 O O . PRO A 1 94 ? 1.516 4.510 -2.815 1.00 80.19 94 PRO A O 1
ATOM 798 N N . HI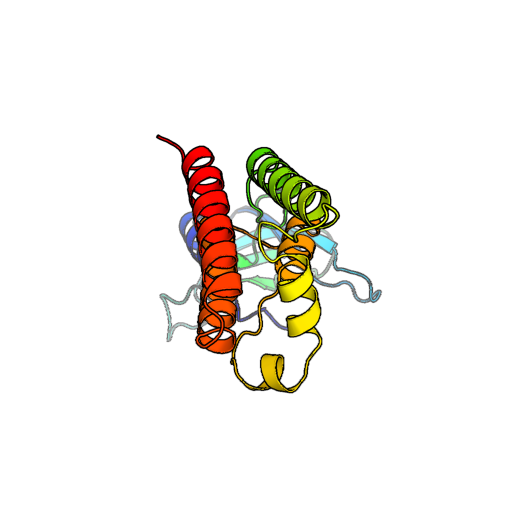S A 1 95 ? -0.174 5.639 -3.782 1.00 87.50 95 HIS A N 1
ATOM 799 C CA . HIS A 1 95 ? -0.940 5.873 -2.572 1.00 87.50 95 HIS A CA 1
ATOM 800 C C . HIS A 1 95 ? -2.435 5.820 -2.890 1.00 87.50 95 HIS A C 1
ATOM 802 O O . HIS A 1 95 ? -2.851 5.970 -4.039 1.00 87.50 95 HIS A O 1
ATOM 808 N N . ILE A 1 96 ? -3.257 5.602 -1.867 1.00 92.31 96 ILE A N 1
ATOM 809 C CA . ILE A 1 96 ? -4.709 5.755 -1.988 1.00 92.31 96 ILE A CA 1
ATOM 810 C C . ILE A 1 96 ? -5.076 7.178 -2.425 1.00 92.31 96 ILE A C 1
ATOM 812 O O . ILE A 1 96 ? -4.327 8.127 -2.190 1.00 92.31 96 ILE A O 1
ATOM 816 N N . ASP A 1 97 ? -6.250 7.325 -3.035 1.00 91.56 97 ASP A N 1
ATOM 817 C CA . ASP A 1 97 ? -6.789 8.630 -3.411 1.00 91.56 97 ASP A CA 1
ATOM 818 C C . ASP A 1 97 ? -6.820 9.597 -2.209 1.00 91.56 97 ASP A C 1
ATOM 820 O O . ASP A 1 97 ? -7.196 9.219 -1.094 1.00 91.56 97 ASP A O 1
ATOM 824 N N . SER A 1 98 ? -6.421 10.853 -2.438 1.00 92.00 98 SER A N 1
ATOM 825 C CA . SER A 1 98 ? -6.292 11.861 -1.378 1.00 92.00 98 SER A CA 1
ATOM 826 C C . SER A 1 98 ? -7.614 12.116 -0.656 1.00 92.00 98 SER A C 1
ATOM 828 O O . SER A 1 98 ? -7.616 12.258 0.562 1.00 92.00 98 SER A O 1
ATOM 830 N N . ASN A 1 99 ? -8.751 12.107 -1.360 1.00 93.25 99 ASN A N 1
ATOM 831 C CA . ASN A 1 99 ? -10.056 12.281 -0.724 1.00 93.25 99 ASN A CA 1
ATOM 832 C C . ASN A 1 99 ? -10.405 11.063 0.149 1.00 93.25 99 ASN A C 1
ATOM 834 O O . ASN A 1 99 ? -10.888 11.225 1.270 1.00 93.25 99 ASN A O 1
ATOM 838 N N . ILE A 1 100 ? -10.100 9.838 -0.297 1.00 94.62 100 ILE A N 1
ATOM 839 C CA . ILE A 1 100 ? -10.243 8.633 0.542 1.00 94.62 100 ILE A CA 1
ATOM 840 C C . ILE A 1 100 ? -9.371 8.745 1.803 1.00 94.62 100 ILE A C 1
ATOM 842 O O . ILE A 1 100 ? -9.871 8.550 2.915 1.00 94.62 100 ILE A O 1
ATOM 846 N N . ARG A 1 101 ? -8.089 9.104 1.651 1.00 95.56 101 ARG A N 1
ATOM 847 C CA . ARG A 1 101 ? -7.149 9.299 2.767 1.00 95.56 101 ARG A CA 1
ATOM 848 C C . ARG A 1 101 ? -7.661 10.339 3.761 1.00 95.56 101 ARG A C 1
ATOM 850 O O . ARG A 1 101 ? -7.705 10.068 4.959 1.00 95.56 101 ARG A O 1
ATOM 857 N N . ASP A 1 102 ? -8.074 11.504 3.279 1.00 95.81 102 ASP A N 1
ATOM 858 C CA . ASP A 1 102 ? -8.481 12.630 4.122 1.00 95.81 102 ASP A CA 1
ATOM 859 C C . ASP A 1 102 ? -9.804 12.339 4.856 1.00 95.81 102 ASP A C 1
ATOM 861 O O . ASP A 1 102 ? -9.983 12.723 6.020 1.00 95.81 102 ASP A O 1
ATOM 865 N N . ASN A 1 103 ? -10.708 11.573 4.234 1.00 96.19 103 ASN A N 1
ATOM 866 C CA . ASN A 1 103 ? -11.914 11.064 4.888 1.00 96.19 103 ASN A CA 1
ATOM 867 C C . ASN A 1 103 ? -11.590 10.063 6.005 1.00 96.19 103 ASN A C 1
ATOM 869 O O . ASN A 1 103 ? -12.183 10.137 7.088 1.00 96.19 103 ASN A O 1
ATOM 873 N N . LEU A 1 104 ? -10.635 9.156 5.778 1.00 97.19 104 LEU A N 1
ATOM 874 C CA . LEU A 1 104 ? -10.160 8.222 6.801 1.00 97.19 104 LEU A CA 1
ATOM 875 C C . LEU A 1 104 ? -9.486 8.968 7.957 1.00 97.19 104 LEU A C 1
ATOM 877 O O . LEU A 1 104 ? -9.856 8.749 9.108 1.00 97.19 104 LEU A O 1
ATOM 881 N N . LEU A 1 105 ? -8.584 9.911 7.678 1.00 97.69 105 LEU A N 1
ATOM 882 C CA . LEU A 1 105 ? -7.958 10.753 8.706 1.00 97.69 105 LEU A CA 1
ATOM 883 C C . LEU A 1 105 ? -9.005 11.522 9.522 1.00 97.69 105 LEU A C 1
ATOM 885 O O . LEU A 1 105 ? -8.952 11.545 10.751 1.00 97.69 105 LEU A O 1
ATOM 889 N N . SER A 1 106 ? -10.030 12.063 8.861 1.00 97.12 106 SER A N 1
ATOM 890 C CA . SER A 1 106 ? -11.160 12.710 9.534 1.00 97.12 106 SER A CA 1
ATOM 891 C C . SER A 1 106 ? -11.947 11.742 10.427 1.00 97.12 106 SER A C 1
ATOM 893 O O . SER A 1 106 ? -12.436 12.135 11.489 1.00 97.12 106 SER A O 1
ATOM 895 N N . ALA A 1 107 ? -12.090 10.476 10.029 1.00 96.50 107 ALA A N 1
ATOM 896 C CA . ALA A 1 107 ? -12.724 9.443 10.845 1.00 96.50 107 ALA A CA 1
ATOM 897 C C . ALA A 1 107 ? -11.883 9.101 12.088 1.00 96.50 107 ALA A C 1
ATOM 899 O O . ALA A 1 107 ? -12.430 9.049 13.193 1.00 96.50 107 ALA A O 1
ATOM 900 N N . PHE A 1 108 ? -10.562 8.966 11.938 1.00 96.50 108 PHE A N 1
ATOM 901 C CA . PHE A 1 108 ? -9.627 8.780 13.054 1.00 96.50 108 PHE A CA 1
ATOM 902 C C . PHE A 1 108 ? -9.667 9.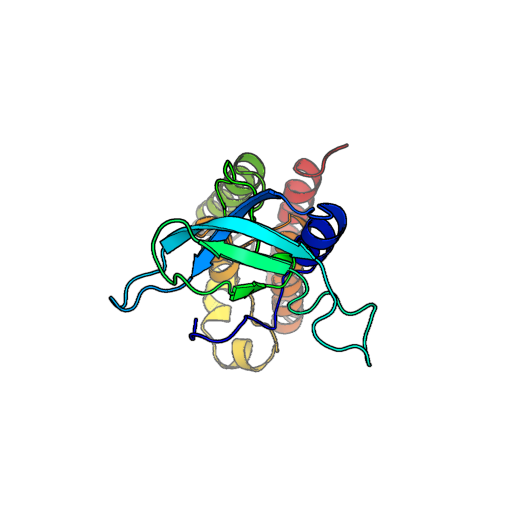969 14.027 1.00 96.50 108 PHE A C 1
ATOM 904 O O . PHE A 1 108 ? -9.849 9.771 15.228 1.00 96.50 108 PHE A O 1
ATOM 911 N N . ALA A 1 109 ? -9.644 11.204 13.521 1.00 95.31 109 ALA A N 1
ATOM 912 C CA . ALA A 1 109 ? -9.748 12.408 14.345 1.00 95.31 109 ALA A CA 1
ATOM 913 C C . ALA A 1 109 ? -11.084 12.489 15.112 1.00 95.31 109 ALA A C 1
ATOM 915 O O . ALA A 1 109 ? -11.126 12.898 16.275 1.00 95.31 109 ALA A O 1
ATOM 916 N N . LYS A 1 110 ? -12.202 12.065 14.498 1.00 94.38 110 LYS A N 1
ATOM 917 C CA . LYS A 1 110 ? -13.507 11.966 15.183 1.00 94.38 110 LYS A CA 1
ATOM 918 C C . LYS A 1 110 ? -13.470 10.950 16.325 1.00 94.38 110 LYS A C 1
ATOM 920 O O . LYS A 1 110 ? -14.012 11.233 17.398 1.00 94.38 110 LYS A O 1
ATOM 925 N N . LEU A 1 111 ? -12.847 9.793 16.105 1.00 94.44 111 LEU A N 1
ATOM 926 C CA . LEU A 1 111 ? -12.686 8.752 17.121 1.00 94.44 111 LEU A CA 1
ATOM 927 C C . LEU A 1 111 ? -11.820 9.238 18.285 1.00 94.44 111 LEU A C 1
ATOM 929 O O . LEU A 1 111 ? -12.230 9.103 19.438 1.00 94.44 111 LEU A O 1
ATOM 933 N N . GLU A 1 112 ? -10.697 9.889 17.999 1.00 92.00 112 GLU A N 1
ATOM 934 C CA . GLU A 1 112 ? -9.818 10.478 19.011 1.00 92.00 112 GLU A CA 1
ATOM 935 C C . GLU A 1 112 ? -10.532 11.571 19.816 1.00 92.00 112 GLU A C 1
ATOM 937 O O . GLU A 1 112 ? -10.595 11.520 21.042 1.00 92.00 112 GLU A O 1
ATOM 942 N N . LYS A 1 113 ? -11.245 12.484 19.151 1.00 90.12 113 LYS A N 1
ATOM 943 C CA . LYS A 1 113 ? -12.067 13.486 19.846 1.00 90.12 113 LYS A CA 1
ATOM 944 C C . LYS A 1 113 ? -13.136 12.852 20.744 1.00 90.12 113 LYS A C 1
ATOM 946 O O . LYS A 1 113 ? -13.469 13.387 21.803 1.00 90.12 113 LYS A O 1
ATOM 951 N N . SER A 1 114 ? -13.711 11.727 20.321 1.00 85.94 114 SER A N 1
ATOM 952 C CA . SER A 1 114 ? -14.722 11.010 21.101 1.00 85.94 114 SER A CA 1
ATOM 953 C C . SER A 1 114 ? -14.144 10.263 22.307 1.00 85.94 114 SER A C 1
ATOM 955 O O . SER A 1 114 ? -14.874 10.051 23.278 1.00 85.94 114 SER A O 1
ATOM 957 N N . SER A 1 115 ? -12.853 9.915 22.285 1.00 83.31 115 SER A N 1
ATOM 958 C CA . SER A 1 115 ? -12.187 9.192 23.372 1.00 83.31 115 SER A CA 1
ATOM 959 C C . SER A 1 115 ? -11.973 10.069 24.609 1.00 83.31 115 SER A C 1
ATOM 961 O O . SER A 1 115 ? -11.980 9.563 25.729 1.00 83.31 115 SER A O 1
ATOM 963 N N . HIS A 1 116 ? -11.860 11.390 24.431 1.00 78.75 116 HIS A N 1
ATOM 964 C CA . HIS A 1 116 ? -11.773 12.363 25.527 1.00 78.75 116 HIS A CA 1
ATOM 965 C C . HIS A 1 116 ? -13.087 12.543 26.305 1.00 78.75 116 HIS A C 1
ATOM 967 O O . HIS A 1 116 ? -13.098 13.166 27.367 1.00 78.75 116 HIS A O 1
ATOM 973 N N . LYS A 1 117 ? -14.213 12.012 25.806 1.00 74.06 117 LYS A N 1
ATOM 974 C CA . LYS A 1 117 ? -15.476 11.987 26.558 1.00 74.06 117 LYS A CA 1
ATOM 975 C C . LYS A 1 117 ? -15.392 10.938 27.669 1.00 74.06 117 LYS A C 1
ATOM 977 O O . LYS A 1 117 ? -14.750 9.907 27.496 1.00 74.06 117 LYS A O 1
ATOM 982 N N . ALA A 1 118 ? -16.115 11.166 28.767 1.00 66.88 118 ALA A N 1
ATOM 983 C CA . ALA A 1 118 ? -16.009 10.449 30.046 1.00 66.88 118 ALA A CA 1
ATOM 984 C C . ALA A 1 118 ? -16.137 8.903 30.022 1.00 66.88 118 ALA A C 1
ATOM 986 O O . ALA A 1 118 ? -16.008 8.281 31.071 1.00 66.88 118 ALA A O 1
ATOM 987 N N . GLN A 1 119 ? -16.378 8.262 28.872 1.00 76.06 119 GLN A N 1
ATOM 988 C CA . GLN A 1 119 ? -16.605 6.817 28.781 1.00 76.06 119 GLN A CA 1
ATOM 989 C C . GLN A 1 119 ? -15.730 6.066 27.761 1.00 76.06 119 GLN A C 1
ATOM 991 O O . GLN A 1 119 ? -15.875 4.845 27.667 1.00 76.06 119 GLN A O 1
ATOM 996 N N . ASP A 1 120 ? -14.842 6.742 27.015 1.00 86.81 120 ASP A N 1
ATOM 997 C CA . ASP A 1 120 ? -14.053 6.133 25.924 1.00 86.81 120 ASP A CA 1
ATOM 998 C C . ASP A 1 120 ? -14.926 5.206 25.060 1.00 86.81 120 ASP A C 1
ATOM 1000 O O . ASP A 1 120 ? -14.785 3.984 25.046 1.00 86.81 120 ASP A O 1
ATOM 1004 N N . GLN A 1 121 ? -15.939 5.798 24.427 1.00 87.94 121 GLN A N 1
ATOM 1005 C CA . GLN A 1 121 ? -17.097 5.085 23.883 1.00 87.94 121 GLN A CA 1
ATOM 1006 C C . GLN A 1 121 ? -16.746 4.011 22.832 1.00 87.94 121 GLN A C 1
ATOM 1008 O O . GLN A 1 121 ? -17.521 3.075 22.629 1.00 87.94 121 GLN A O 1
ATOM 1013 N N . TYR A 1 122 ? -15.576 4.143 22.208 1.00 91.88 122 TYR A N 1
ATOM 1014 C CA . TYR A 1 122 ? -15.033 3.249 21.186 1.00 91.88 122 TYR A CA 1
ATOM 1015 C C . TYR A 1 122 ? -13.750 2.527 21.639 1.00 91.88 122 TYR A C 1
ATOM 1017 O O . TYR A 1 122 ? -13.060 1.935 20.817 1.00 91.88 122 TYR A O 1
ATOM 1025 N N . ALA A 1 123 ? -13.414 2.574 22.934 1.00 92.50 123 ALA A N 1
ATOM 1026 C CA . ALA A 1 123 ? -12.207 1.977 23.515 1.00 92.50 123 ALA A CA 1
ATOM 1027 C C . ALA A 1 123 ? -10.878 2.455 22.882 1.00 92.50 123 ALA A C 1
ATOM 1029 O O . ALA A 1 123 ? -9.873 1.746 22.945 1.00 92.50 123 ALA A O 1
ATOM 1030 N N . VAL A 1 124 ? -10.846 3.651 22.285 1.00 93.44 124 VAL A N 1
ATOM 1031 C CA . VAL A 1 124 ? -9.676 4.192 21.571 1.00 93.44 124 VAL A CA 1
ATOM 1032 C C . VAL A 1 124 ? -8.524 4.428 22.541 1.00 93.44 124 VAL A C 1
ATOM 1034 O O . VAL A 1 124 ? -7.408 3.981 22.285 1.00 93.44 124 VAL A O 1
ATOM 1037 N N . ASN A 1 125 ? -8.782 5.043 23.701 1.00 92.62 125 ASN A N 1
ATOM 1038 C CA . ASN A 1 125 ? -7.729 5.247 24.701 1.00 92.62 125 ASN A CA 1
ATOM 1039 C C . ASN A 1 125 ? -7.221 3.906 25.229 1.00 92.62 125 ASN A C 1
ATOM 1041 O O . ASN A 1 125 ? -6.023 3.736 25.461 1.00 92.62 125 ASN A O 1
ATOM 1045 N N . LYS A 1 126 ? -8.118 2.925 25.388 1.00 92.25 126 LYS A N 1
ATOM 1046 C CA . LYS A 1 126 ? -7.716 1.585 25.816 1.00 92.25 126 LYS A CA 1
ATOM 1047 C C . LYS A 1 126 ? -6.841 0.871 24.783 1.00 92.25 126 LYS A C 1
ATOM 1049 O O . LYS A 1 126 ? -5.878 0.213 25.183 1.00 92.25 126 LYS A O 1
ATOM 1054 N N . LEU A 1 127 ? -7.142 1.023 23.494 1.00 92.75 127 LEU A N 1
ATOM 1055 C CA . LEU A 1 127 ? -6.328 0.506 22.391 1.00 92.75 127 LEU A CA 1
ATOM 1056 C C . LEU A 1 127 ? -4.933 1.139 22.376 1.00 92.75 127 LEU A C 1
ATOM 1058 O O . LEU A 1 127 ? -3.941 0.413 22.350 1.00 92.75 127 LEU A O 1
ATOM 1062 N N . LYS A 1 128 ? -4.841 2.469 22.496 1.00 92.94 128 LYS A N 1
ATOM 1063 C CA . LYS A 1 128 ? -3.548 3.174 22.575 1.00 92.94 128 LYS A CA 1
ATOM 1064 C C . LYS A 1 128 ? -2.728 2.748 23.799 1.00 92.94 128 LYS A C 1
ATOM 1066 O O . LYS A 1 128 ? -1.517 2.575 23.726 1.00 92.94 128 LYS A O 1
ATOM 1071 N N . GLN A 1 129 ? -3.376 2.519 24.943 1.00 91.69 129 GLN A N 1
ATOM 1072 C CA . GLN A 1 129 ? -2.684 2.039 26.145 1.00 91.69 129 GLN A CA 1
ATOM 1073 C C . GLN A 1 129 ? -2.159 0.609 26.004 1.00 91.69 129 GLN A C 1
ATOM 1075 O O . GLN A 1 129 ? -1.097 0.292 26.539 1.00 91.69 129 GLN A O 1
ATOM 1080 N N . VAL A 1 130 ? -2.921 -0.286 25.367 1.00 91.44 130 VAL A N 1
ATOM 1081 C CA . VAL A 1 130 ? -2.530 -1.698 25.281 1.00 91.44 130 VAL A CA 1
ATOM 1082 C C . VAL A 1 130 ? -1.407 -1.918 24.274 1.00 91.44 130 VAL A C 1
ATOM 1084 O O . VAL A 1 130 ? -0.557 -2.767 24.522 1.00 91.44 130 VAL A O 1
ATOM 1087 N N . SER A 1 131 ? -1.329 -1.111 23.211 1.00 91.19 131 SER A N 1
ATOM 1088 C CA . SER A 1 131 ? -0.242 -1.196 22.229 1.00 91.19 131 SER A CA 1
ATOM 1089 C C . SER A 1 131 ? 1.133 -0.849 22.805 1.00 91.19 131 SER A C 1
ATOM 1091 O O . SER A 1 131 ? 2.137 -1.269 22.246 1.00 91.19 131 SER A O 1
ATOM 1093 N N . GLN A 1 132 ? 1.193 -0.143 23.938 1.00 90.62 132 GLN A N 1
ATOM 1094 C CA . GLN A 1 132 ? 2.444 0.161 24.646 1.00 90.62 132 GLN A CA 1
ATOM 1095 C C . GLN A 1 132 ? 2.893 -0.962 25.598 1.00 90.62 132 GLN A C 1
ATOM 1097 O O . GLN A 1 1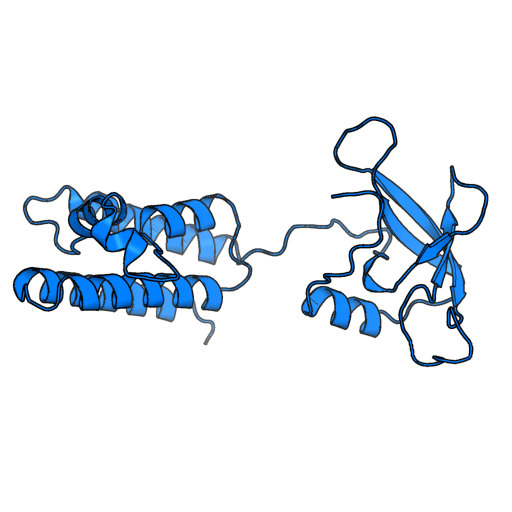32 ? 3.939 -0.860 26.238 1.00 90.62 132 GLN A O 1
ATOM 1102 N N . LYS A 1 133 ? 2.105 -2.036 25.751 1.00 91.56 133 LYS A N 1
ATOM 1103 C CA . LYS A 1 133 ? 2.427 -3.134 26.670 1.00 91.56 133 LYS A CA 1
ATOM 1104 C C . LYS A 1 133 ? 3.137 -4.270 25.948 1.00 91.56 133 LYS A C 1
ATOM 1106 O O . LYS A 1 133 ? 2.580 -4.871 25.032 1.00 91.56 133 LYS A O 1
ATOM 1111 N N . SER A 1 134 ? 4.295 -4.669 26.471 1.00 90.94 134 SER A N 1
ATOM 1112 C CA . SER A 1 134 ? 5.074 -5.800 25.947 1.00 90.94 134 SER A CA 1
ATOM 1113 C C . SER A 1 134 ? 4.274 -7.105 25.876 1.00 90.94 134 SER A C 1
ATOM 1115 O O . SER A 1 134 ? 4.397 -7.870 24.927 1.00 90.94 134 SER A O 1
ATOM 1117 N N . ASN A 1 135 ? 3.392 -7.357 26.847 1.00 91.69 135 ASN A N 1
ATOM 1118 C CA . ASN A 1 135 ? 2.554 -8.557 26.856 1.00 91.69 135 ASN A CA 1
ATOM 1119 C C . ASN A 1 135 ? 1.481 -8.583 25.750 1.00 91.69 135 ASN A C 1
ATOM 1121 O O . ASN A 1 135 ? 0.925 -9.644 25.474 1.00 91.69 135 ASN A O 1
ATOM 11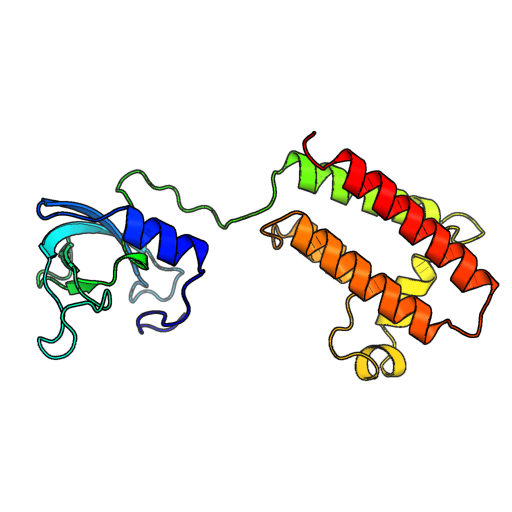25 N N . PHE A 1 136 ? 1.163 -7.435 25.149 1.00 90.69 136 PHE A N 1
ATOM 1126 C CA . PHE A 1 136 ? 0.299 -7.339 23.978 1.00 90.69 136 PHE A CA 1
ATOM 1127 C C . PHE A 1 136 ? 1.129 -7.444 22.701 1.00 90.69 136 PHE A C 1
ATOM 1129 O O . PHE A 1 136 ? 0.837 -8.288 21.858 1.00 90.69 136 PHE A O 1
ATOM 1136 N N . THR A 1 137 ? 2.197 -6.650 22.584 1.00 89.88 137 THR A N 1
ATOM 1137 C CA . THR A 1 137 ? 3.046 -6.618 21.382 1.00 89.88 137 THR A CA 1
ATOM 1138 C C . THR A 1 137 ? 3.724 -7.955 21.110 1.00 89.88 137 THR A C 1
ATOM 1140 O O . THR A 1 137 ? 3.835 -8.356 19.961 1.00 89.88 137 THR A O 1
ATOM 1143 N N . ASN A 1 138 ? 4.116 -8.685 22.156 1.00 92.56 138 ASN A N 1
ATOM 1144 C CA . ASN A 1 138 ? 4.786 -9.981 22.019 1.00 92.56 138 ASN A CA 1
ATOM 1145 C C . ASN A 1 138 ? 3.801 -11.137 21.792 1.00 92.56 138 ASN A C 1
ATOM 1147 O O . ASN A 1 138 ? 4.222 -12.260 21.533 1.00 92.56 138 ASN A O 1
ATOM 1151 N N . ARG A 1 139 ? 2.491 -10.892 21.934 1.00 93.12 139 ARG A N 1
ATOM 1152 C CA . ARG A 1 139 ? 1.457 -11.921 21.776 1.00 93.12 139 ARG A CA 1
ATOM 1153 C C . ARG A 1 139 ? 1.019 -12.095 20.323 1.00 93.12 139 ARG A C 1
ATOM 1155 O O . ARG A 1 139 ? 0.556 -13.178 19.972 1.00 93.12 139 ARG A O 1
ATOM 1162 N N . TYR A 1 140 ? 1.140 -11.054 19.503 1.00 91.81 140 TYR A N 1
ATOM 1163 C CA . TYR A 1 140 ? 0.639 -11.046 18.131 1.00 91.81 140 TYR A CA 1
ATOM 1164 C C . TYR A 1 140 ? 1.777 -10.793 17.139 1.00 91.81 140 TYR A C 1
ATOM 1166 O O . TYR A 1 140 ? 2.514 -9.828 17.324 1.00 91.81 140 TYR A O 1
ATOM 1174 N N . PRO A 1 141 ? 1.903 -11.594 16.062 1.00 86.69 141 PRO A N 1
ATOM 1175 C CA . PRO A 1 141 ? 2.946 -11.403 15.049 1.00 86.69 141 PRO A CA 1
ATOM 1176 C C . PRO A 1 141 ? 2.920 -10.023 14.377 1.00 86.69 141 PRO A C 1
ATOM 1178 O O . PRO A 1 141 ? 3.955 -9.526 13.947 1.00 86.69 141 PRO A O 1
ATOM 1181 N N . VAL A 1 142 ? 1.736 -9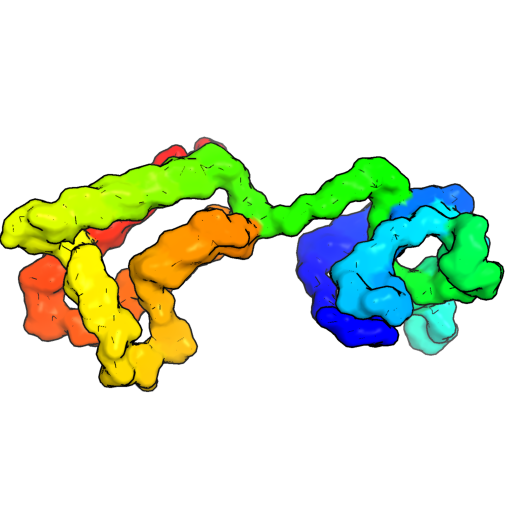.407 14.290 1.00 88.44 142 VAL A N 1
ATOM 1182 C CA . VAL A 1 142 ? 1.517 -8.101 13.657 1.00 88.44 142 VAL A CA 1
ATOM 1183 C C . VAL A 1 142 ? 0.755 -7.199 14.640 1.00 88.44 142 VAL A C 1
ATOM 1185 O O . VAL A 1 142 ? -0.478 -7.173 14.615 1.00 88.44 142 VAL A O 1
ATOM 1188 N N . PRO A 1 143 ? 1.446 -6.492 15.557 1.00 86.56 143 PRO A N 1
ATOM 1189 C CA . PRO A 1 143 ? 0.811 -5.682 16.595 1.00 86.56 143 PRO A CA 1
ATOM 1190 C C . PRO A 1 143 ? 0.391 -4.306 16.052 1.00 86.56 143 PRO A C 1
ATOM 1192 O O . PRO A 1 143 ? 0.895 -3.269 16.479 1.00 86.56 143 PRO A O 1
ATOM 1195 N N . LEU A 1 144 ? -0.535 -4.295 15.090 1.00 93.12 144 LEU A N 1
ATOM 1196 C CA . LEU A 1 144 ? -1.114 -3.056 14.569 1.00 93.12 144 LEU A CA 1
ATOM 1197 C C . LEU A 1 144 ? -1.896 -2.326 15.660 1.00 93.12 144 LEU A C 1
ATOM 1199 O O . LEU A 1 144 ? -2.656 -2.932 16.419 1.00 93.12 144 LEU A O 1
ATOM 1203 N N . SER A 1 145 ? -1.699 -1.012 15.726 1.00 93.25 145 SER A N 1
ATOM 1204 C CA . SER A 1 145 ? -2.346 -0.121 16.681 1.00 93.25 145 SER A CA 1
ATOM 1205 C C . SER A 1 145 ? -3.022 1.040 15.965 1.00 93.25 145 SER A C 1
ATOM 1207 O O . SER A 1 145 ? -2.724 1.337 14.806 1.00 93.25 145 SER A O 1
ATOM 1209 N N . PHE A 1 146 ? -3.905 1.725 16.691 1.00 94.69 146 PHE A N 1
ATOM 1210 C CA . PHE A 1 146 ? -4.596 2.909 16.193 1.00 94.69 146 PHE A CA 1
ATOM 1211 C C . PHE A 1 146 ? -3.602 3.968 15.693 1.00 94.69 146 PHE A C 1
ATOM 1213 O O . PHE A 1 146 ? -3.747 4.467 14.582 1.00 94.69 146 PHE A O 1
ATOM 1220 N N . ASP A 1 147 ? -2.553 4.238 16.478 1.00 94.38 147 ASP A N 1
ATOM 1221 C CA . ASP A 1 147 ? -1.533 5.238 16.147 1.00 94.38 147 ASP A CA 1
ATOM 1222 C C . ASP A 1 147 ? -0.676 4.818 14.939 1.00 94.38 147 ASP A C 1
ATOM 1224 O O . ASP A 1 147 ? -0.324 5.656 14.115 1.00 94.38 147 ASP A O 1
ATOM 1228 N N . ILE A 1 148 ? -0.377 3.519 14.782 1.00 95.19 148 ILE A N 1
ATOM 1229 C CA . ILE A 1 148 ? 0.367 3.016 13.613 1.00 95.19 148 ILE A CA 1
ATOM 1230 C C . ILE A 1 148 ? -0.450 3.215 12.336 1.00 95.19 148 ILE A C 1
ATOM 1232 O O . ILE A 1 148 ? 0.084 3.682 11.332 1.00 95.19 148 ILE A O 1
ATOM 1236 N N . ILE A 1 149 ? -1.739 2.867 12.359 1.00 97.44 149 ILE A N 1
ATOM 1237 C CA . ILE A 1 149 ? -2.603 2.998 11.181 1.00 97.44 149 ILE A CA 1
ATOM 1238 C C . ILE A 1 149 ? -2.787 4.474 10.819 1.00 97.44 149 ILE A C 1
ATOM 1240 O O . ILE A 1 149 ? -2.682 4.822 9.643 1.00 97.44 149 ILE A O 1
ATOM 1244 N N . GLN A 1 150 ? -2.992 5.335 11.818 1.00 97.25 150 GLN A N 1
ATOM 1245 C CA . GLN A 1 150 ? -3.075 6.782 11.631 1.00 97.25 150 GLN A CA 1
ATOM 1246 C C . GLN A 1 150 ? -1.785 7.344 11.021 1.00 97.25 150 GLN A C 1
ATOM 1248 O O . GLN A 1 150 ? -1.838 7.997 9.984 1.00 97.25 150 GLN A O 1
ATOM 1253 N N . SER A 1 151 ? -0.626 7.005 11.589 1.00 97.00 151 SER A N 1
ATOM 1254 C CA . SER A 1 151 ? 0.674 7.438 11.070 1.00 97.00 151 SER A CA 1
ATOM 1255 C C . SER A 1 151 ? 0.908 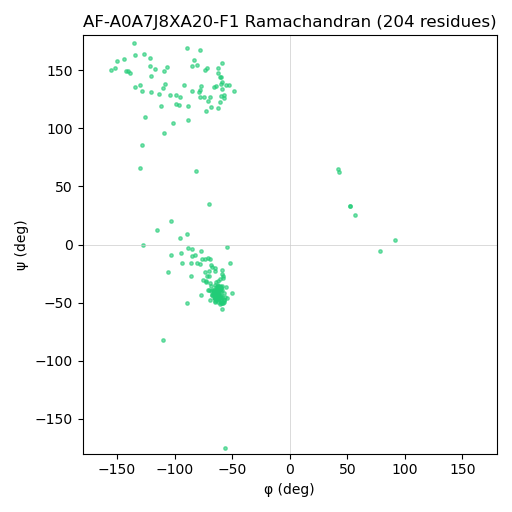6.957 9.632 1.00 97.00 151 SER A C 1
ATOM 1257 O O . SER A 1 151 ? 1.384 7.716 8.790 1.00 97.00 151 SER A O 1
ATOM 1259 N N . ARG A 1 152 ? 0.514 5.723 9.294 1.00 96.81 152 ARG A N 1
ATOM 1260 C CA . ARG A 1 152 ? 0.585 5.208 7.916 1.00 96.81 152 ARG A CA 1
ATOM 1261 C C . ARG A 1 152 ? -0.289 6.011 6.945 1.00 96.81 152 ARG A C 1
ATOM 1263 O O . ARG A 1 152 ? 0.143 6.263 5.823 1.00 96.81 152 ARG A O 1
ATOM 1270 N N . LEU A 1 153 ? -1.485 6.434 7.359 1.00 96.81 153 LEU A N 1
ATOM 1271 C CA . LEU A 1 153 ? -2.337 7.313 6.548 1.00 96.81 153 LEU A CA 1
ATOM 1272 C C . LEU A 1 153 ? -1.700 8.697 6.361 1.00 96.81 153 LEU A C 1
ATOM 1274 O O . LEU A 1 153 ? -1.640 9.180 5.235 1.00 96.81 153 LEU A O 1
ATOM 1278 N N . GLU A 1 154 ? -1.183 9.303 7.434 1.00 96.38 154 GLU A N 1
ATOM 1279 C CA . GLU A 1 154 ? -0.526 10.623 7.408 1.00 96.38 154 GLU A CA 1
ATOM 1280 C C . GLU A 1 154 ? 0.707 10.649 6.491 1.00 96.38 154 GLU A C 1
ATOM 1282 O O . GLU A 1 154 ? 1.012 11.675 5.889 1.00 96.38 154 GLU A O 1
ATOM 1287 N N . ASN A 1 155 ? 1.388 9.509 6.347 1.00 93.88 155 ASN A N 1
ATOM 1288 C CA . ASN A 1 155 ? 2.615 9.370 5.564 1.00 93.88 155 ASN A CA 1
ATOM 1289 C C . ASN A 1 155 ? 2.404 8.698 4.192 1.00 93.88 155 ASN A C 1
ATOM 1291 O O . ASN A 1 155 ? 3.360 8.174 3.625 1.00 93.88 155 ASN A O 1
ATOM 1295 N N . ASN A 1 156 ? 1.176 8.677 3.653 1.00 91.69 156 ASN A N 1
ATOM 1296 C CA . ASN A 1 156 ? 0.860 8.099 2.332 1.00 91.69 156 ASN A CA 1
ATOM 1297 C C . ASN A 1 156 ? 1.350 6.649 2.137 1.00 91.69 156 ASN A C 1
ATOM 1299 O O . ASN A 1 156 ? 1.724 6.242 1.041 1.00 91.69 156 ASN A O 1
ATOM 1303 N N . TYR A 1 157 ? 1.355 5.849 3.206 1.00 93.44 157 TYR A N 1
ATOM 1304 C CA . TYR A 1 157 ? 1.893 4.489 3.169 1.00 93.44 157 TYR A CA 1
ATOM 1305 C C . TYR A 1 157 ? 1.015 3.518 2.366 1.00 93.44 157 TYR A C 1
ATOM 1307 O O . TYR A 1 157 ? 1.520 2.626 1.682 1.00 93.44 157 TYR A O 1
ATOM 1315 N N . TYR A 1 158 ? -0.308 3.646 2.488 1.00 94.00 158 TYR A N 1
ATOM 1316 C CA . TYR A 1 158 ? -1.245 2.691 1.903 1.00 94.00 158 TYR A CA 1
ATOM 1317 C C . TYR A 1 158 ? -1.437 2.932 0.413 1.00 94.00 158 TYR A C 1
ATOM 1319 O O . TYR A 1 158 ? -1.761 4.042 0.000 1.00 94.00 158 TYR A O 1
ATOM 1327 N N . ARG A 1 159 ? -1.327 1.855 -0.369 1.00 91.12 159 ARG A N 1
ATOM 1328 C CA . ARG A 1 159 ? -1.501 1.859 -1.831 1.00 91.12 159 ARG A CA 1
ATOM 1329 C C . ARG A 1 159 ? -2.921 1.520 -2.280 1.00 91.12 159 ARG A C 1
ATOM 1331 O O . ARG A 1 159 ? -3.260 1.744 -3.434 1.00 91.12 159 ARG A O 1
ATOM 1338 N N . SER A 1 160 ? -3.739 0.952 -1.394 1.00 92.00 160 SER A N 1
ATOM 1339 C CA . SER A 1 160 ? -5.128 0.592 -1.686 1.00 92.00 160 SER A CA 1
ATOM 1340 C C . SER A 1 160 ? -6.003 0.672 -0.430 1.00 92.00 160 SER A C 1
ATOM 1342 O O . SER A 1 160 ? -5.496 0.617 0.697 1.00 92.00 160 SER A O 1
ATOM 1344 N N . LEU A 1 161 ? -7.318 0.818 -0.618 1.00 93.56 161 LEU A N 1
ATOM 1345 C CA . LEU A 1 161 ? -8.288 0.872 0.482 1.00 93.56 161 LEU A CA 1
ATOM 1346 C C . LEU A 1 161 ? -8.339 -0.460 1.2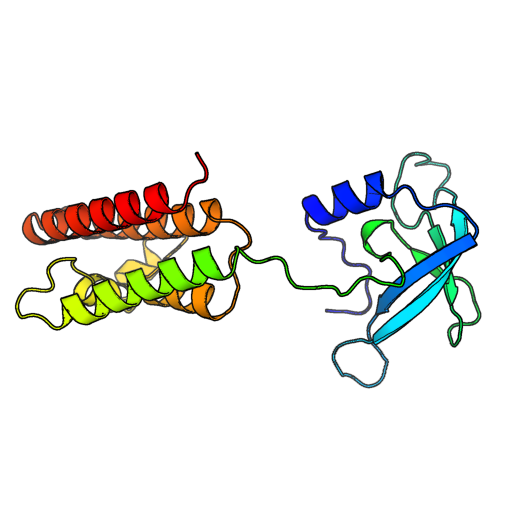45 1.00 93.56 161 LEU A C 1
ATOM 1348 O O . LEU A 1 161 ? -8.470 -0.480 2.468 1.00 93.56 161 LEU A O 1
ATOM 1352 N N . GLU A 1 162 ? -8.159 -1.570 0.533 1.00 94.38 162 GLU A N 1
ATOM 1353 C CA . GLU A 1 162 ? -8.134 -2.927 1.080 1.00 94.38 162 GLU A CA 1
ATOM 1354 C C . GLU A 1 162 ? -6.983 -3.104 2.074 1.00 94.38 162 GLU A C 1
ATOM 1356 O O . GLU A 1 162 ? -7.153 -3.777 3.089 1.00 94.38 162 GLU A O 1
ATOM 1361 N N . ALA A 1 163 ? -5.831 -2.468 1.832 1.00 94.69 163 ALA A N 1
ATOM 1362 C CA . ALA A 1 163 ? -4.705 -2.498 2.763 1.00 94.69 163 ALA A CA 1
ATOM 1363 C C . ALA A 1 163 ? -5.041 -1.786 4.087 1.00 94.69 163 ALA A C 1
ATOM 1365 O O . ALA A 1 163 ? -4.731 -2.303 5.160 1.00 94.69 163 ALA A O 1
ATOM 1366 N N . VAL A 1 164 ? -5.737 -0.643 4.027 1.00 96.25 164 VAL A N 1
ATOM 1367 C CA . VAL A 1 164 ? -6.222 0.056 5.231 1.00 96.25 164 VAL A CA 1
ATOM 1368 C C . VAL A 1 164 ? -7.244 -0.808 5.974 1.00 96.25 164 VAL A C 1
ATOM 1370 O O . VAL A 1 164 ? -7.161 -0.970 7.192 1.00 96.25 164 VAL A O 1
ATOM 1373 N N . GLN A 1 165 ? -8.204 -1.383 5.242 1.00 96.06 165 GLN A N 1
ATOM 1374 C CA . GLN A 1 165 ? -9.233 -2.258 5.802 1.00 96.06 165 GLN A CA 1
ATOM 1375 C C . GLN A 1 165 ? -8.616 -3.473 6.502 1.00 96.06 165 GLN A C 1
ATOM 1377 O O . GLN A 1 165 ? -9.026 -3.809 7.614 1.00 96.06 165 GLN A O 1
ATOM 1382 N N . HIS A 1 166 ? -7.627 -4.109 5.872 1.00 96.50 166 HIS A N 1
ATOM 1383 C CA . HIS A 1 166 ? -6.919 -5.244 6.443 1.00 96.50 166 HIS A CA 1
ATOM 1384 C C . HIS A 1 166 ? -6.240 -4.868 7.761 1.00 96.50 166 HIS A C 1
ATOM 1386 O O . HIS A 1 166 ? -6.431 -5.552 8.767 1.00 96.50 166 HIS A O 1
ATOM 1392 N N . ASP A 1 167 ? -5.516 -3.749 7.791 1.00 97.56 167 ASP A N 1
ATOM 1393 C CA . ASP A 1 167 ? -4.818 -3.315 8.998 1.00 97.56 167 ASP A CA 1
ATOM 1394 C C . ASP A 1 167 ? -5.787 -2.999 10.150 1.00 97.56 167 ASP A C 1
ATOM 1396 O O . ASP A 1 167 ? -5.561 -3.411 11.293 1.00 97.56 167 ASP A O 1
ATOM 1400 N N . ILE A 1 168 ? -6.908 -2.329 9.852 1.00 97.19 168 ILE A N 1
ATOM 1401 C CA . ILE A 1 168 ? -7.980 -2.071 10.826 1.00 97.19 168 ILE A CA 1
ATOM 1402 C C . ILE A 1 168 ? -8.556 -3.392 11.353 1.00 97.19 168 ILE A C 1
ATOM 1404 O O . ILE A 1 168 ? -8.751 -3.540 12.562 1.00 97.19 168 ILE A O 1
ATOM 1408 N N . GLN A 1 169 ? -8.803 -4.364 10.473 1.00 96.50 169 GLN A N 1
ATOM 1409 C CA . GLN A 1 169 ? -9.327 -5.673 10.854 1.00 96.50 169 GLN A CA 1
ATOM 1410 C C . GLN A 1 169 ? -8.355 -6.423 11.772 1.00 96.50 169 GLN A C 1
ATOM 1412 O O . GLN A 1 169 ? -8.771 -6.942 12.806 1.00 96.50 169 GLN A O 1
ATOM 1417 N N . VAL A 1 170 ? -7.062 -6.443 11.445 1.00 96.75 170 VAL A N 1
ATOM 1418 C CA . VAL A 1 170 ? -6.032 -7.086 12.275 1.00 96.75 170 VAL A CA 1
ATOM 1419 C C . VAL A 1 170 ? -5.931 -6.410 13.644 1.00 96.75 170 VAL A C 1
ATOM 1421 O O . VAL A 1 170 ? -5.903 -7.101 14.665 1.00 96.75 170 VAL A O 1
ATOM 1424 N N . MET A 1 171 ? -5.944 -5.073 13.697 1.00 96.88 171 MET A N 1
ATOM 1425 C CA . MET A 1 171 ? -5.963 -4.327 14.960 1.00 96.88 171 MET A CA 1
ATOM 1426 C C . MET A 1 171 ? -7.165 -4.729 15.832 1.00 96.88 171 MET A C 1
ATOM 1428 O O . MET A 1 171 ? -6.997 -5.001 17.024 1.00 96.88 171 MET A O 1
ATOM 1432 N N . LEU A 1 172 ? -8.368 -4.789 15.250 1.00 96.00 172 LEU A N 1
ATOM 1433 C CA . LEU A 1 172 ? -9.591 -5.165 15.964 1.00 96.00 172 LEU A CA 1
ATOM 1434 C C . LEU A 1 172 ? -9.540 -6.617 16.458 1.00 96.00 172 LEU A C 1
ATOM 1436 O O . LEU A 1 172 ? -9.804 -6.855 17.635 1.00 96.00 172 LEU A O 1
ATOM 1440 N N . LEU A 1 173 ? -9.123 -7.569 15.618 1.00 9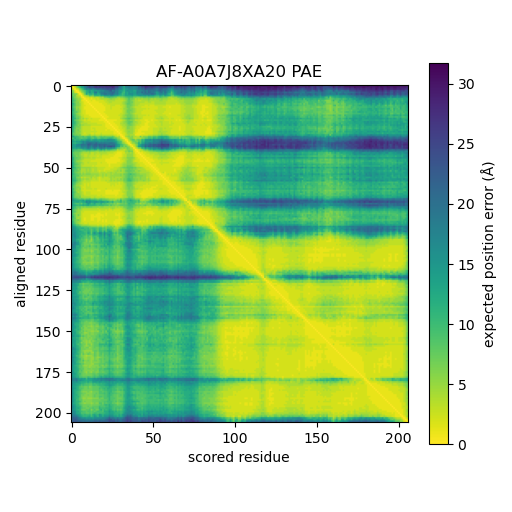5.38 173 LEU A N 1
ATOM 1441 C CA . LEU A 1 173 ? -9.005 -8.985 15.993 1.00 95.38 173 LEU A CA 1
ATOM 1442 C C . LEU A 1 173 ? -8.000 -9.199 17.135 1.00 95.38 173 LEU A C 1
ATOM 1444 O O . LEU A 1 173 ? -8.283 -9.929 18.089 1.00 95.38 173 LEU A O 1
ATOM 1448 N N . ASN A 1 174 ? -6.848 -8.522 17.088 1.00 95.19 174 ASN A N 1
ATOM 1449 C CA . ASN A 1 174 ? -5.854 -8.573 18.163 1.00 95.19 174 ASN A CA 1
ATOM 1450 C C . ASN A 1 174 ? -6.419 -8.018 19.478 1.00 95.19 174 ASN A C 1
ATOM 1452 O O . ASN A 1 174 ? -6.203 -8.591 20.554 1.00 95.19 174 ASN A O 1
ATOM 1456 N N . ALA A 1 175 ? -7.159 -6.909 19.399 1.00 94.06 175 ALA A N 1
ATOM 1457 C CA . ALA A 1 175 ? -7.805 -6.300 20.552 1.00 94.06 175 ALA A CA 1
ATOM 1458 C C . ALA A 1 175 ? -8.880 -7.219 21.145 1.00 94.06 175 ALA A C 1
ATOM 1460 O O . ALA A 1 175 ? -8.847 -7.493 22.343 1.00 94.06 175 ALA A O 1
ATOM 1461 N N . GLU A 1 176 ? -9.786 -7.754 20.330 1.00 94.31 176 GLU A N 1
ATOM 1462 C CA . GLU A 1 176 ? -10.843 -8.667 20.774 1.00 94.31 176 GLU A CA 1
ATOM 1463 C C . GLU A 1 176 ? -10.271 -9.930 21.426 1.00 94.31 176 GLU A C 1
ATOM 1465 O O . GLU A 1 176 ? -10.677 -10.295 22.532 1.00 94.31 176 GLU A O 1
ATOM 1470 N N . SER A 1 177 ? -9.260 -10.545 20.807 1.00 94.44 177 SER A N 1
ATOM 1471 C CA . SER A 1 177 ? -8.554 -11.701 21.373 1.00 94.44 177 SER A CA 1
ATOM 1472 C C . SER A 1 177 ? -7.879 -11.372 22.715 1.00 94.44 177 SER A C 1
ATOM 1474 O O . SER A 1 177 ? -7.847 -12.204 23.630 1.00 94.44 177 SER A O 1
ATOM 1476 N N . TYR A 1 178 ? -7.350 -10.155 22.881 1.00 93.94 178 TYR A N 1
ATOM 1477 C CA . TYR A 1 178 ? -6.686 -9.751 24.122 1.00 93.94 178 TYR A CA 1
ATOM 1478 C C . TYR A 1 178 ? -7.691 -9.425 25.233 1.00 93.94 178 TYR A C 1
ATOM 1480 O O . TYR A 1 178 ? -7.515 -9.842 26.379 1.00 93.94 178 TYR A O 1
ATOM 1488 N N . PHE A 1 179 ? -8.760 -8.700 24.899 1.00 92.94 179 PHE A N 1
ATOM 1489 C CA . PHE A 1 179 ? -9.788 -8.250 25.837 1.00 92.94 179 PHE A CA 1
ATOM 1490 C C . PHE A 1 179 ? -10.942 -9.240 26.009 1.00 92.94 179 PHE A C 1
ATOM 1492 O O . PHE A 1 179 ? -11.907 -8.901 26.687 1.00 92.94 179 PHE A O 1
ATOM 1499 N N . GLY A 1 180 ? -10.844 -10.460 25.473 1.00 87.38 180 GLY A N 1
ATOM 1500 C CA . GLY A 1 180 ? -11.934 -11.444 25.391 1.00 87.38 180 GLY A CA 1
ATOM 1501 C C . GLY A 1 180 ? -12.680 -11.770 26.696 1.00 87.38 180 GLY A C 1
ATOM 1502 O O . GLY A 1 180 ? -13.777 -12.314 26.656 1.00 87.38 180 GLY A O 1
ATOM 1503 N N . ARG A 1 181 ? -12.125 -11.421 27.864 1.00 89.31 181 ARG A N 1
ATOM 1504 C CA . ARG A 1 181 ? -12.764 -11.599 29.182 1.00 89.31 181 ARG A CA 1
ATOM 1505 C C . ARG A 1 181 ? -13.518 -10.362 29.694 1.00 89.31 181 ARG A C 1
ATOM 1507 O O . ARG A 1 181 ? -14.170 -10.443 30.728 1.00 89.31 181 ARG A O 1
ATOM 1514 N N . ASN A 1 182 ? -13.420 -9.219 29.017 1.00 92.50 182 ASN A N 1
ATOM 1515 C CA . ASN A 1 182 ? -14.026 -7.954 29.428 1.00 92.50 182 ASN A CA 1
ATOM 1516 C C . ASN A 1 182 ? -15.202 -7.593 28.506 1.00 92.50 182 ASN A C 1
ATOM 1518 O O . ASN A 1 182 ? -15.018 -6.992 27.449 1.00 92.50 182 ASN A O 1
ATOM 1522 N N . ALA A 1 183 ? -16.419 -7.943 28.932 1.00 92.69 183 ALA A N 1
ATOM 1523 C CA . ALA A 1 183 ? -17.641 -7.730 28.154 1.00 92.69 183 ALA A CA 1
ATOM 1524 C C . ALA A 1 183 ? -17.904 -6.249 27.816 1.00 92.69 183 ALA A C 1
ATOM 1526 O O . ALA A 1 183 ? -18.355 -5.943 26.711 1.00 92.69 183 ALA A O 1
ATOM 1527 N N . GLU A 1 184 ? -17.582 -5.324 28.727 1.00 92.25 184 GLU A N 1
ATOM 1528 C CA . GLU A 1 184 ? -17.749 -3.888 28.484 1.00 92.25 184 GLU A CA 1
ATOM 1529 C C . GLU A 1 184 ? -16.822 -3.413 27.356 1.00 92.25 184 GLU A C 1
ATOM 1531 O O . GLU A 1 184 ? -17.278 -2.769 26.410 1.00 92.25 184 GLU A O 1
ATOM 1536 N N . LEU A 1 185 ? -15.535 -3.775 27.408 1.00 92.44 185 LEU A N 1
ATOM 1537 C CA . LEU A 1 185 ? -14.570 -3.414 26.365 1.00 92.44 185 LEU A CA 1
ATOM 1538 C C . LEU A 1 185 ? -14.917 -4.052 25.021 1.00 92.44 185 LEU A C 1
ATOM 1540 O O . LEU A 1 185 ? -14.844 -3.372 24.003 1.00 92.44 185 LEU A O 1
ATOM 1544 N N . LEU A 1 186 ? -15.358 -5.312 25.008 1.00 94.06 186 LEU A N 1
ATOM 1545 C CA . LEU A 1 186 ? -15.811 -5.966 23.779 1.00 94.06 186 LEU A CA 1
ATOM 1546 C C . LEU A 1 186 ? -17.011 -5.241 23.157 1.00 94.06 186 LEU A C 1
ATOM 1548 O O . LEU A 1 186 ? -17.061 -5.077 21.941 1.00 94.06 186 LEU A O 1
ATOM 1552 N N . SER A 1 187 ? -17.953 -4.742 23.966 1.00 94.25 187 SER A N 1
ATOM 1553 C CA . SER A 1 187 ? -19.073 -3.945 23.446 1.00 94.25 187 SER A CA 1
ATOM 1554 C C . SER A 1 187 ? -18.603 -2.642 22.783 1.00 94.25 187 SER A C 1
ATOM 1556 O O . SER A 1 187 ? -19.114 -2.262 21.732 1.00 94.25 187 SER A O 1
ATOM 1558 N N . LYS A 1 188 ? -17.584 -1.983 23.351 1.00 94.62 188 LYS A N 1
ATOM 1559 C CA . LYS A 1 188 ? -16.981 -0.761 22.797 1.00 94.62 188 LYS A CA 1
ATOM 1560 C C . LYS A 1 188 ? -16.189 -1.048 21.516 1.00 94.62 188 LYS A C 1
ATOM 1562 O O . LYS A 1 188 ? -16.295 -0.282 20.564 1.00 94.62 188 LYS A O 1
ATOM 1567 N N . LEU A 1 189 ? -15.470 -2.172 21.457 1.00 94.88 189 LEU A N 1
ATOM 1568 C CA . LEU A 1 189 ? -14.757 -2.619 20.254 1.00 94.88 189 LEU A CA 1
ATOM 1569 C C . LEU A 1 189 ? -15.705 -2.974 19.109 1.00 94.88 189 LEU A C 1
ATOM 1571 O O . LEU A 1 189 ? -15.440 -2.589 17.976 1.00 94.88 189 LEU A O 1
ATOM 1575 N N . ARG A 1 190 ? -16.848 -3.608 19.394 1.00 95.38 190 ARG A N 1
ATOM 1576 C CA . ARG A 1 190 ? -17.888 -3.842 18.377 1.00 95.38 190 ARG A CA 1
ATOM 1577 C C . ARG A 1 190 ? -18.398 -2.536 17.781 1.00 95.38 190 ARG A C 1
ATOM 1579 O O . ARG A 1 190 ? -18.483 -2.409 16.570 1.00 95.38 190 ARG A O 1
ATOM 1586 N N . ARG A 1 191 ? -18.640 -1.522 18.616 1.00 95.44 191 ARG A N 1
ATOM 1587 C CA . ARG A 1 191 ? -19.030 -0.187 18.133 1.00 95.44 191 ARG A CA 1
ATOM 1588 C C . ARG A 1 191 ? -17.950 0.472 17.278 1.00 95.44 191 ARG A C 1
ATOM 1590 O O . ARG A 1 191 ? -18.283 1.190 16.341 1.00 95.44 191 ARG A O 1
ATOM 1597 N N . LEU A 1 192 ? -16.676 0.267 17.618 1.00 96.06 192 LEU A N 1
ATOM 1598 C CA . LEU A 1 192 ? -15.548 0.741 16.816 1.00 96.06 192 LEU A CA 1
ATOM 1599 C C . LEU A 1 192 ? -15.484 0.010 15.468 1.00 96.06 192 LEU A C 1
ATOM 1601 O O . LEU A 1 192 ? -15.301 0.653 14.438 1.00 96.06 192 LEU A O 1
ATOM 1605 N N . SER A 1 193 ? -15.690 -1.307 15.469 1.00 96.44 193 SER A N 1
ATOM 1606 C CA . SER A 1 193 ? -15.789 -2.118 14.254 1.00 96.44 193 SER A CA 1
ATOM 1607 C C . SER A 1 193 ? -16.931 -1.637 13.355 1.00 96.44 193 SER A C 1
ATOM 1609 O O . SER A 1 193 ? -16.694 -1.317 12.194 1.00 96.44 193 SER A O 1
ATOM 1611 N N . ASP A 1 194 ? -18.136 -1.455 13.906 1.00 96.62 194 ASP A N 1
ATOM 1612 C CA . ASP A 1 194 ? -19.298 -0.931 13.179 1.00 96.62 194 ASP A CA 1
ATOM 1613 C C . ASP A 1 194 ? -19.043 0.461 12.595 1.00 96.62 194 ASP A C 1
ATOM 1615 O O . ASP A 1 194 ? -19.471 0.762 11.479 1.00 96.62 194 ASP A O 1
ATOM 1619 N N . PHE A 1 195 ? -18.349 1.323 13.346 1.00 96.38 195 PHE A N 1
ATOM 1620 C CA . PHE A 1 195 ? -17.955 2.645 12.870 1.00 96.38 195 PHE A CA 1
ATOM 1621 C C . PHE A 1 195 ? -17.049 2.533 11.639 1.00 96.38 195 PHE A C 1
ATOM 1623 O O . PHE A 1 195 ? -17.361 3.130 10.609 1.00 96.38 195 PHE A O 1
ATOM 1630 N N . PHE A 1 196 ? -15.983 1.729 11.711 1.00 96.06 196 PHE A N 1
ATOM 1631 C CA . PHE A 1 196 ? -15.076 1.543 10.581 1.00 96.06 196 PHE A CA 1
ATOM 1632 C C . PHE A 1 196 ? -15.748 0.869 9.389 1.00 96.06 196 PHE A C 1
ATOM 1634 O O . PHE A 1 196 ? -15.530 1.317 8.269 1.00 96.06 196 PHE A O 1
ATOM 1641 N N . MET A 1 197 ? -16.603 -0.135 9.601 1.00 94.81 197 MET A N 1
ATOM 1642 C CA . MET A 1 197 ? -17.360 -0.763 8.513 1.00 94.81 197 MET A CA 1
ATOM 1643 C C . MET A 1 197 ? -18.205 0.269 7.763 1.00 94.81 197 MET A C 1
ATOM 1645 O O . MET A 1 197 ? -18.125 0.352 6.544 1.00 94.81 197 MET A O 1
ATOM 1649 N N . ARG A 1 198 ? -18.948 1.125 8.479 1.00 95.31 198 ARG A N 1
ATOM 1650 C CA . ARG A 1 198 ? -19.749 2.190 7.850 1.00 95.31 198 ARG A CA 1
ATOM 1651 C C . ARG A 1 198 ? -18.884 3.195 7.096 1.00 95.31 198 ARG A C 1
ATOM 1653 O O . ARG A 1 198 ? -19.251 3.600 5.997 1.00 95.31 198 ARG A O 1
ATOM 1660 N N . THR A 1 199 ? -17.755 3.604 7.678 1.00 94.56 199 THR A N 1
ATOM 1661 C CA . THR A 1 199 ? -16.821 4.526 7.021 1.00 94.56 199 THR A CA 1
ATOM 1662 C C . THR A 1 199 ? -16.244 3.913 5.747 1.00 94.56 199 THR A C 1
ATOM 1664 O O . THR A 1 199 ? -16.312 4.541 4.698 1.00 94.56 199 THR A O 1
ATOM 1667 N N . LEU A 1 200 ? -15.736 2.682 5.807 1.00 92.81 200 LEU A N 1
ATOM 1668 C CA . LEU A 1 200 ? -15.130 2.000 4.663 1.00 92.81 200 LEU A CA 1
ATOM 1669 C C . LEU A 1 200 ? -16.152 1.721 3.555 1.00 92.81 200 LEU A C 1
ATOM 1671 O O . LEU A 1 200 ? -15.862 1.997 2.396 1.00 92.81 200 LEU A O 1
ATOM 1675 N N . SER A 1 201 ? -17.369 1.283 3.892 1.00 92.12 201 SER A N 1
ATOM 1676 C CA . SER A 1 201 ? -18.434 1.083 2.899 1.00 92.12 201 SER A CA 1
ATOM 1677 C C . SER A 1 201 ? -18.843 2.378 2.198 1.00 92.12 201 SER A C 1
ATOM 1679 O O . SER A 1 201 ? -19.210 2.339 1.032 1.00 92.12 201 SER A O 1
ATOM 1681 N N . SER A 1 202 ? -18.759 3.533 2.869 1.00 91.62 202 SER A N 1
ATOM 1682 C CA . SER A 1 202 ? -19.045 4.826 2.226 1.00 91.62 202 SER A CA 1
ATOM 1683 C C . SER A 1 202 ? -17.955 5.295 1.255 1.00 91.62 202 SER A C 1
ATOM 1685 O O . SER A 1 202 ? -18.179 6.243 0.508 1.00 91.62 202 SER A O 1
ATOM 1687 N N . LEU A 1 203 ? -16.782 4.653 1.284 1.00 88.50 203 LEU A N 1
ATOM 1688 C CA . LEU A 1 203 ? -15.618 4.986 0.460 1.00 88.50 203 LEU A CA 1
ATOM 1689 C C . LEU A 1 203 ? -15.426 4.026 -0.720 1.00 88.50 203 LEU A C 1
ATOM 1691 O O . LEU A 1 203 ? -14.585 4.289 -1.577 1.00 88.50 203 LEU A O 1
ATOM 1695 N N . GLN A 1 204 ? -16.175 2.922 -0.772 1.00 78.31 204 GLN A N 1
ATOM 1696 C CA . GLN A 1 204 ? -16.146 2.017 -1.916 1.00 78.31 204 GLN A CA 1
ATOM 1697 C C . GLN A 1 204 ? -16.949 2.621 -3.081 1.00 78.31 204 GLN A C 1
ATOM 1699 O O . GLN A 1 204 ? -18.037 3.159 -2.851 1.00 78.31 204 GLN A O 1
ATOM 1704 N N . PRO A 1 205 ? -16.438 2.560 -4.324 1.00 64.06 205 PRO A N 1
ATOM 1705 C CA . PRO A 1 205 ? -17.233 2.916 -5.492 1.00 64.06 205 PRO A CA 1
ATOM 1706 C C . PRO A 1 205 ? -18.446 1.968 -5.632 1.00 64.06 205 PRO A C 1
ATOM 1708 O O . PRO A 1 205 ? -18.373 0.831 -5.158 1.00 64.06 205 PRO A O 1
ATOM 1711 N N . PRO A 1 206 ? -19.556 2.443 -6.231 1.00 51.38 206 PRO A N 1
ATOM 1712 C CA . PRO A 1 206 ? -20.770 1.651 -6.438 1.00 51.38 206 PRO A CA 1
ATOM 1713 C C . PRO A 1 206 ? -20.568 0.450 -7.370 1.00 51.38 206 PRO A C 1
ATOM 1715 O O . PRO A 1 206 ? -19.674 0.511 -8.246 1.00 51.38 206 PRO A O 1
#